Protein AF-A0A7J2I4V0-F1 (afdb_monomer)

Structure (mmCIF, N/CA/C/O backbone):
data_AF-A0A7J2I4V0-F1
#
_entry.id   AF-A0A7J2I4V0-F1
#
loop_
_atom_site.group_PDB
_atom_site.id
_atom_site.type_symbol
_atom_site.label_atom_id
_atom_site.label_alt_id
_atom_site.label_comp_id
_atom_site.label_asym_id
_atom_site.label_entity_id
_atom_site.label_seq_id
_atom_site.pdbx_PDB_ins_code
_atom_site.Cartn_x
_atom_site.Cartn_y
_atom_site.Cartn_z
_atom_site.occupancy
_atom_site.B_iso_or_equiv
_atom_site.auth_seq_id
_atom_site.auth_comp_id
_atom_site.auth_asym_id
_atom_site.auth_atom_id
_atom_site.pdbx_PDB_model_num
ATOM 1 N N . MET A 1 1 ? 7.378 -6.393 -7.469 1.00 81.81 1 MET A N 1
ATOM 2 C CA . MET A 1 1 ? 5.982 -6.598 -7.920 1.00 81.81 1 MET A CA 1
ATOM 3 C C . MET A 1 1 ? 5.292 -7.626 -7.042 1.00 81.81 1 MET A C 1
ATOM 5 O O . MET A 1 1 ? 4.316 -7.262 -6.409 1.00 81.81 1 MET A O 1
ATOM 9 N N . GLU A 1 2 ? 5.823 -8.847 -6.917 1.00 85.62 2 GLU A N 1
ATOM 10 C CA . GLU A 1 2 ? 5.240 -9.876 -6.034 1.00 85.62 2 GLU A CA 1
ATOM 11 C C . GLU A 1 2 ? 5.173 -9.453 -4.563 1.00 85.62 2 GLU A C 1
ATOM 13 O O . GLU A 1 2 ? 4.115 -9.557 -3.962 1.00 85.62 2 GLU A O 1
ATOM 18 N N . GLU A 1 3 ? 6.245 -8.879 -4.008 1.00 88.19 3 GLU A N 1
ATOM 19 C CA . GLU A 1 3 ? 6.238 -8.388 -2.620 1.00 88.19 3 GLU A CA 1
ATOM 20 C C . GLU A 1 3 ? 5.205 -7.267 -2.393 1.00 88.19 3 GLU A C 1
ATOM 22 O O . GLU A 1 3 ? 4.498 -7.256 -1.389 1.00 88.19 3 GLU A O 1
ATOM 27 N N . PHE A 1 4 ? 5.069 -6.345 -3.354 1.00 89.94 4 PHE A N 1
ATOM 28 C CA . PHE A 1 4 ? 4.059 -5.282 -3.300 1.00 89.94 4 PHE A CA 1
ATOM 29 C C . PHE A 1 4 ? 2.641 -5.859 -3.326 1.00 89.94 4 PHE A C 1
ATOM 31 O O . PHE A 1 4 ? 1.792 -5.449 -2.539 1.00 89.94 4 PHE A O 1
ATOM 38 N N . LYS A 1 5 ? 2.405 -6.848 -4.195 1.00 93.06 5 LYS A N 1
ATOM 39 C CA . LYS A 1 5 ? 1.136 -7.571 -4.263 1.00 93.06 5 LYS A CA 1
ATOM 40 C C . LYS A 1 5 ? 0.846 -8.310 -2.953 1.00 93.06 5 LYS A C 1
ATOM 42 O O . LYS A 1 5 ? -0.229 -8.131 -2.407 1.00 93.06 5 LYS A O 1
ATOM 47 N N . ALA A 1 6 ? 1.813 -9.036 -2.396 1.00 94.06 6 ALA A N 1
ATOM 48 C CA . ALA A 1 6 ? 1.648 -9.747 -1.128 1.00 94.06 6 ALA A CA 1
ATOM 49 C C . ALA A 1 6 ? 1.301 -8.804 0.040 1.00 94.06 6 ALA A C 1
ATOM 51 O O . ALA A 1 6 ? 0.457 -9.124 0.876 1.00 94.06 6 ALA A O 1
ATOM 52 N N . LYS A 1 7 ? 1.913 -7.613 0.089 1.00 93.94 7 LYS A N 1
ATOM 53 C CA . LYS A 1 7 ? 1.578 -6.573 1.077 1.00 93.94 7 LYS A CA 1
ATOM 54 C C . LYS A 1 7 ? 0.170 -6.012 0.875 1.00 93.94 7 LYS A C 1
ATOM 56 O O . LYS A 1 7 ? -0.527 -5.771 1.858 1.00 93.94 7 LYS A O 1
ATOM 61 N N . LEU A 1 8 ? -0.249 -5.820 -0.375 1.00 95.56 8 LEU A N 1
ATOM 62 C CA . LEU A 1 8 ? -1.600 -5.375 -0.711 1.00 95.56 8 LEU A CA 1
ATOM 63 C C . LEU A 1 8 ? -2.650 -6.425 -0.327 1.00 95.56 8 LEU A C 1
ATOM 65 O O . LEU A 1 8 ? -3.643 -6.070 0.302 1.00 95.56 8 LEU A O 1
ATOM 69 N N . ASP A 1 9 ? -2.394 -7.697 -0.628 1.00 95.25 9 ASP A N 1
ATOM 70 C CA . ASP A 1 9 ? -3.264 -8.818 -0.263 1.00 95.25 9 ASP A CA 1
ATOM 71 C C . ASP A 1 9 ? -3.390 -8.919 1.273 1.00 95.25 9 ASP A C 1
ATOM 73 O O . ASP A 1 9 ? -4.493 -8.983 1.807 1.00 95.25 9 ASP A O 1
ATOM 77 N N . SER A 1 10 ? -2.276 -8.784 2.005 1.00 95.38 10 SER A N 1
ATOM 78 C CA . SER A 1 10 ? -2.269 -8.746 3.478 1.00 95.38 10 SER A CA 1
ATOM 79 C C . SER A 1 10 ? -3.079 -7.578 4.056 1.00 95.38 10 SER A C 1
ATOM 81 O O . SER A 1 10 ? -3.743 -7.732 5.083 1.00 95.38 10 SER A O 1
ATOM 83 N N . LEU A 1 11 ? -3.048 -6.402 3.417 1.00 95.50 11 LEU A N 1
ATOM 84 C CA . LEU A 1 11 ? -3.879 -5.267 3.826 1.00 95.50 11 LEU A CA 1
ATOM 85 C C . LEU A 1 11 ? -5.363 -5.553 3.568 1.00 95.50 11 LEU A C 1
ATOM 87 O O . LEU A 1 11 ? -6.201 -5.257 4.420 1.00 95.50 11 LEU A O 1
ATOM 91 N N . GLU A 1 12 ? -5.678 -6.149 2.420 1.00 94.88 12 GLU A N 1
ATOM 92 C CA . GLU A 1 12 ? -7.040 -6.518 2.047 1.00 94.88 12 GLU A CA 1
ATOM 93 C C . GLU A 1 12 ? -7.638 -7.546 3.018 1.00 94.88 12 GLU A C 1
ATOM 95 O O . GLU A 1 12 ? -8.778 -7.376 3.452 1.00 94.88 12 GLU A O 1
ATOM 100 N N . ASP A 1 13 ? -6.861 -8.550 3.425 1.00 94.81 13 ASP A N 1
ATOM 101 C CA . ASP A 1 13 ? -7.278 -9.553 4.408 1.00 94.81 13 ASP A CA 1
ATOM 102 C C . ASP A 1 13 ? -7.623 -8.909 5.755 1.00 94.81 13 ASP A C 1
ATOM 104 O O . ASP A 1 13 ? -8.693 -9.152 6.315 1.00 94.81 13 ASP A O 1
ATOM 108 N N . VAL A 1 14 ? -6.777 -7.992 6.239 1.00 93.75 14 VAL A N 1
ATOM 109 C CA . VAL A 1 14 ? -7.046 -7.272 7.492 1.00 93.75 14 VAL A CA 1
ATOM 110 C C . VAL A 1 14 ? -8.316 -6.427 7.380 1.00 93.75 14 VAL A C 1
ATOM 112 O O . VAL A 1 14 ? -9.103 -6.379 8.323 1.00 93.75 14 VAL A O 1
ATOM 115 N N . VAL A 1 15 ? -8.551 -5.759 6.248 1.00 92.06 15 VAL A N 1
ATOM 116 C CA . VAL A 1 15 ? -9.772 -4.963 6.039 1.00 92.06 15 VAL A CA 1
ATOM 117 C C . VAL A 1 15 ? -11.018 -5.855 5.983 1.00 92.06 15 VAL A C 1
ATOM 119 O O . VAL A 1 15 ? -12.038 -5.499 6.579 1.00 92.06 15 VAL A O 1
ATOM 122 N N . 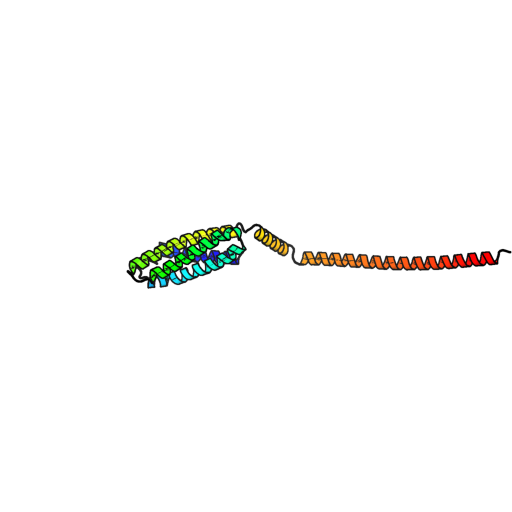LYS A 1 16 ? -10.941 -7.021 5.329 1.00 90.31 16 LYS A N 1
ATOM 123 C CA . LYS A 1 16 ? -12.033 -8.007 5.275 1.00 90.31 16 LYS A CA 1
ATOM 124 C C . LYS A 1 16 ? -12.392 -8.526 6.661 1.00 90.31 16 LYS A C 1
ATOM 126 O O . LYS A 1 16 ? -13.570 -8.501 7.012 1.00 90.31 16 LYS A O 1
ATOM 131 N N . ASP A 1 17 ? -11.404 -8.896 7.469 1.00 88.62 17 ASP A N 1
ATOM 132 C CA . ASP A 1 17 ? -11.629 -9.350 8.846 1.00 88.62 17 ASP A CA 1
ATOM 133 C C . ASP A 1 17 ? -12.368 -8.293 9.676 1.00 88.62 17 ASP A C 1
ATOM 135 O O . ASP A 1 17 ? -13.284 -8.595 10.441 1.00 88.62 17 ASP A O 1
ATOM 139 N N . ILE A 1 18 ? -12.017 -7.019 9.492 1.00 85.88 18 ILE A N 1
ATOM 140 C CA . ILE A 1 18 ? -12.692 -5.916 10.178 1.00 85.88 18 ILE A CA 1
ATOM 141 C C . ILE A 1 18 ? -14.131 -5.740 9.681 1.00 85.88 18 ILE A C 1
ATOM 143 O O . ILE A 1 18 ? -15.026 -5.480 10.485 1.00 85.88 18 ILE A O 1
ATOM 147 N N . ALA A 1 19 ? -14.375 -5.873 8.377 1.00 83.12 19 ALA A N 1
ATOM 148 C CA . ALA A 1 19 ? -15.724 -5.815 7.823 1.00 83.12 19 ALA A CA 1
ATOM 149 C C . ALA A 1 19 ? -16.606 -6.959 8.359 1.00 83.12 19 ALA A C 1
ATOM 151 O O . ALA A 1 19 ? -17.778 -6.738 8.684 1.00 83.12 19 ALA A O 1
ATOM 152 N N . VAL A 1 20 ? -16.037 -8.156 8.532 1.00 84.50 20 VAL A N 1
ATOM 153 C CA . VAL A 1 20 ? -16.706 -9.287 9.191 1.00 84.50 20 VAL A CA 1
ATOM 154 C C . VAL A 1 20 ? -17.038 -8.940 10.643 1.00 84.50 20 VAL A C 1
ATOM 156 O O . VAL A 1 20 ? -18.186 -9.096 11.051 1.00 84.50 20 VAL A O 1
ATOM 159 N N . ASP A 1 21 ? -16.104 -8.379 11.413 1.00 80.56 21 ASP A N 1
ATOM 160 C CA . ASP A 1 21 ? -16.363 -7.974 12.805 1.00 80.56 21 ASP A CA 1
ATOM 161 C C . ASP A 1 21 ? -17.474 -6.912 12.925 1.00 80.56 21 ASP A C 1
ATOM 163 O O . ASP A 1 21 ? -18.248 -6.921 13.888 1.00 80.56 21 ASP A O 1
ATOM 167 N N . ILE A 1 22 ? -17.565 -5.995 11.954 1.00 76.38 22 ILE A N 1
ATOM 168 C CA . ILE A 1 22 ? -18.616 -4.968 11.896 1.00 76.38 22 ILE A CA 1
ATOM 169 C C . ILE A 1 22 ? -19.977 -5.602 11.591 1.00 76.38 22 ILE A C 1
ATOM 171 O O . ILE A 1 22 ? -20.958 -5.280 12.257 1.00 76.38 22 ILE A O 1
ATOM 175 N N . THR A 1 23 ? -20.045 -6.495 10.600 1.00 76.44 23 THR A N 1
ATOM 176 C CA . THR A 1 23 ? -21.302 -7.128 10.158 1.00 76.44 23 THR A CA 1
ATOM 177 C C . THR A 1 23 ? -21.829 -8.159 11.152 1.00 76.44 23 THR A C 1
ATOM 179 O O . THR A 1 23 ? -23.037 -8.276 11.333 1.00 76.44 23 THR A O 1
ATOM 182 N N . THR A 1 24 ? -20.937 -8.862 11.850 1.00 76.62 24 THR A N 1
ATOM 183 C CA . THR A 1 24 ? -21.285 -9.837 12.897 1.00 76.62 24 THR A CA 1
ATOM 184 C C . THR A 1 24 ? -21.550 -9.196 14.260 1.00 76.62 24 THR A C 1
ATOM 186 O O . THR A 1 24 ? -22.003 -9.874 15.180 1.00 76.62 24 THR A O 1
ATOM 189 N N . GLY A 1 25 ? -21.282 -7.895 14.415 1.00 68.69 25 GLY A N 1
ATOM 190 C CA . GLY A 1 25 ? -21.478 -7.185 15.677 1.00 68.69 25 GLY A CA 1
ATOM 191 C C . GLY A 1 25 ? -20.497 -7.607 16.775 1.00 68.69 25 GLY A C 1
ATOM 192 O O . GLY A 1 25 ? -20.788 -7.441 17.954 1.00 68.69 25 GLY A O 1
ATOM 193 N N . VAL A 1 26 ? -19.322 -8.143 16.433 1.00 66.31 26 VAL A N 1
ATOM 194 C CA . VAL A 1 26 ? -18.284 -8.526 17.414 1.00 66.31 26 VAL A CA 1
ATOM 195 C C . VAL A 1 26 ? -17.713 -7.301 18.139 1.00 66.31 26 VAL A C 1
ATOM 197 O O . VAL A 1 26 ? -17.285 -7.397 19.300 1.00 66.31 26 VAL A O 1
ATOM 200 N N . ILE A 1 27 ? -17.725 -6.148 17.463 1.00 62.47 27 ILE A N 1
ATOM 201 C CA . ILE A 1 27 ? -17.418 -4.829 18.019 1.00 62.47 27 ILE A CA 1
ATOM 202 C C . ILE A 1 27 ? -18.711 -4.016 18.011 1.00 62.47 27 ILE A C 1
ATOM 204 O O . ILE A 1 27 ? -19.057 -3.357 17.032 1.00 62.47 27 ILE A O 1
ATOM 208 N N . VAL A 1 28 ? -19.445 -4.100 19.118 1.00 66.00 28 VAL A N 1
ATOM 209 C CA . VAL A 1 28 ? -20.663 -3.315 19.332 1.00 66.00 28 VAL A CA 1
ATOM 210 C C . VAL A 1 28 ? -20.289 -1.981 19.964 1.00 66.00 28 VAL A C 1
ATOM 212 O O . VAL A 1 28 ? -19.453 -1.923 20.862 1.00 66.00 28 VAL A O 1
ATOM 215 N N . GLU A 1 29 ? -21.014 -0.932 19.597 1.00 66.31 29 GLU A N 1
ATOM 216 C CA . GLU A 1 29 ? -20.993 0.396 20.233 1.00 66.31 29 GLU A CA 1
ATOM 217 C C . GLU A 1 29 ? -21.253 0.399 21.752 1.00 66.31 29 GLU A C 1
ATOM 219 O O . GLU A 1 29 ? -21.103 1.425 22.406 1.00 66.31 29 GLU A O 1
ATOM 224 N N . ARG A 1 30 ? -21.664 -0.742 22.316 1.00 74.19 30 ARG A N 1
ATOM 225 C CA . ARG A 1 30 ? -21.906 -0.938 23.751 1.00 74.19 30 ARG A CA 1
ATOM 226 C C . ARG A 1 30 ? -20.677 -1.415 24.527 1.00 74.19 30 ARG A C 1
ATOM 228 O O . ARG A 1 30 ? -20.753 -1.533 25.746 1.00 74.19 30 ARG A O 1
ATOM 235 N N . LEU A 1 31 ? -19.581 -1.752 23.846 1.00 83.00 31 LEU A N 1
ATOM 236 C CA . LEU A 1 31 ? -18.346 -2.151 24.514 1.00 83.00 31 LEU A CA 1
ATOM 237 C C . LEU A 1 31 ? -17.653 -0.926 25.121 1.00 83.00 31 LEU A C 1
ATOM 239 O O . LEU A 1 31 ? -17.675 0.135 24.502 1.00 83.00 31 LEU A O 1
ATOM 243 N N . PRO A 1 32 ? -17.014 -1.062 26.295 1.00 86.88 32 PRO A N 1
ATOM 244 C CA . PRO A 1 32 ? -16.176 -0.003 26.834 1.00 86.88 32 PRO A CA 1
ATOM 245 C C . PRO A 1 32 ? -14.922 0.200 25.959 1.00 86.88 32 PRO A C 1
ATOM 247 O O . PRO A 1 32 ? -14.479 -0.753 25.300 1.00 86.88 32 PRO A O 1
ATOM 250 N N . PRO A 1 33 ? -14.317 1.402 25.965 1.00 87.25 33 PRO A N 1
ATOM 251 C CA . PRO A 1 33 ? -13.224 1.752 25.060 1.00 87.25 33 PRO A CA 1
ATOM 252 C C . PRO A 1 33 ? -12.027 0.798 25.104 1.00 87.25 33 PRO A C 1
ATOM 254 O O . PRO A 1 33 ? -11.447 0.480 24.066 1.00 87.25 33 PRO A O 1
ATOM 257 N N . GLU A 1 34 ? -11.693 0.271 26.281 1.00 90.00 34 GLU A N 1
ATOM 258 C CA . GLU A 1 34 ? -10.585 -0.666 26.475 1.00 90.00 34 GLU A CA 1
ATOM 259 C C . GLU A 1 34 ? -10.842 -1.982 25.735 1.00 90.00 34 GLU A C 1
ATOM 261 O O . GLU A 1 34 ? -9.942 -2.515 25.091 1.00 90.00 34 GLU A O 1
ATOM 266 N N . LYS A 1 35 ? -12.089 -2.472 25.752 1.00 88.56 35 LYS A N 1
ATOM 267 C CA . LYS A 1 35 ? -12.498 -3.680 25.018 1.00 88.56 35 LYS A CA 1
ATOM 268 C C . LYS A 1 35 ? -12.586 -3.446 23.516 1.00 88.56 35 LYS A C 1
ATOM 270 O O . LYS A 1 35 ? -12.311 -4.365 22.743 1.00 88.56 35 LYS A O 1
ATOM 275 N N . VAL A 1 36 ? -12.946 -2.234 23.092 1.00 88.75 36 VAL A N 1
ATOM 276 C CA . VAL A 1 36 ? -12.878 -1.847 21.676 1.00 88.75 36 VAL A CA 1
ATOM 277 C C . VAL A 1 36 ? -11.424 -1.864 21.206 1.00 88.75 36 VAL A C 1
ATOM 279 O O . VAL A 1 36 ? -11.134 -2.450 20.162 1.00 88.75 36 VAL A O 1
ATOM 282 N N . TRP A 1 37 ? -10.503 -1.289 21.984 1.00 91.62 37 TRP A N 1
ATOM 283 C CA . TRP A 1 37 ? -9.078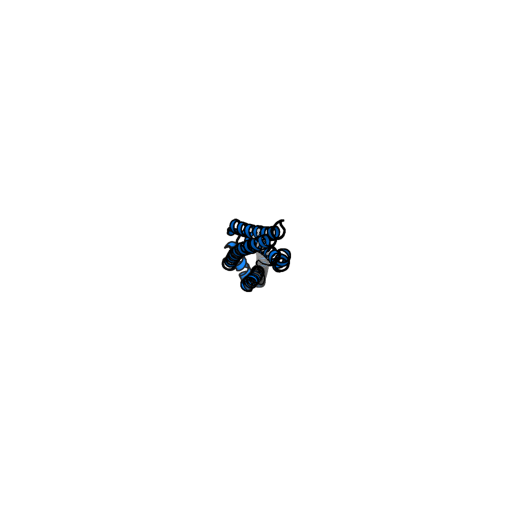 -1.285 21.659 1.00 91.62 37 TRP A CA 1
ATOM 284 C C . TRP A 1 37 ? -8.461 -2.687 21.696 1.00 91.62 37 TRP A C 1
ATOM 286 O O . TRP A 1 37 ? -7.758 -3.043 20.762 1.00 91.62 37 TRP A O 1
ATOM 296 N N . GLU A 1 38 ? -8.772 -3.515 22.695 1.00 90.12 38 GLU A N 1
ATOM 297 C CA . GLU A 1 38 ? -8.282 -4.903 22.790 1.00 90.12 38 GLU A CA 1
ATOM 298 C C . GLU A 1 38 ? -8.617 -5.718 21.529 1.00 90.12 38 GLU A C 1
ATOM 300 O O . GLU A 1 38 ? -7.801 -6.493 21.045 1.00 90.12 38 GLU A O 1
ATOM 305 N N . LYS A 1 39 ? -9.803 -5.502 20.945 1.00 87.19 39 LYS A N 1
ATOM 306 C CA . LYS A 1 39 ? -10.248 -6.206 19.731 1.00 87.19 39 LYS A CA 1
ATOM 307 C C . LYS A 1 39 ? -9.754 -5.572 18.427 1.00 87.19 39 LYS A C 1
ATOM 309 O O . LYS A 1 39 ? -9.651 -6.255 17.408 1.00 87.19 39 LYS A O 1
ATOM 314 N N . ALA A 1 40 ? -9.529 -4.259 18.406 1.00 88.12 40 ALA A N 1
ATOM 315 C CA . ALA A 1 40 ? -9.252 -3.510 17.177 1.00 88.12 40 ALA A CA 1
ATOM 316 C C . ALA A 1 40 ? -7.791 -3.067 17.024 1.00 88.12 40 ALA A C 1
ATOM 318 O O . ALA A 1 40 ? -7.338 -2.888 15.894 1.00 88.12 40 ALA A O 1
ATOM 319 N N . GLY A 1 41 ? -7.080 -2.866 18.131 1.00 88.62 41 GLY A N 1
ATOM 320 C C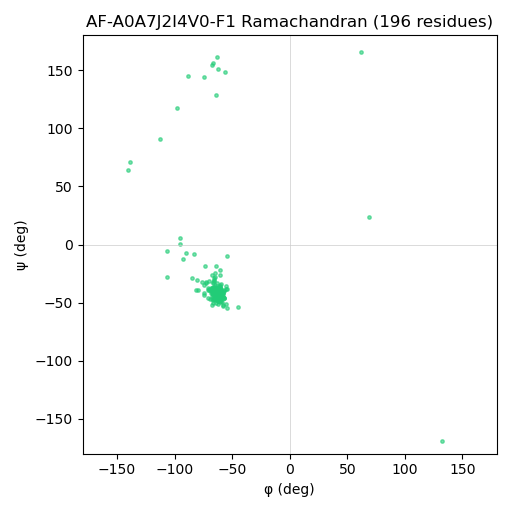A . GLY A 1 41 ? -5.801 -2.162 18.213 1.00 88.62 41 GLY A CA 1
ATOM 321 C C . GLY A 1 41 ? -4.732 -2.778 17.324 1.00 88.62 41 GLY A C 1
ATOM 322 O O . GLY A 1 41 ? -4.191 -2.086 16.465 1.00 88.62 41 GLY A O 1
ATOM 323 N N . ASP A 1 42 ? -4.507 -4.086 17.441 1.00 92.75 42 ASP A N 1
ATOM 324 C CA . ASP A 1 42 ? -3.497 -4.794 16.643 1.00 92.75 42 ASP A CA 1
ATOM 325 C C . ASP A 1 42 ? -3.753 -4.659 15.138 1.00 92.75 42 ASP A C 1
ATOM 327 O O . ASP A 1 42 ? -2.839 -4.408 14.352 1.00 92.75 42 ASP A O 1
ATOM 331 N N . ARG A 1 43 ? -5.022 -4.745 14.725 1.00 91.38 43 ARG A N 1
ATOM 332 C CA . ARG A 1 43 ? -5.410 -4.598 13.316 1.00 91.38 43 ARG A CA 1
ATOM 333 C C . ARG A 1 43 ? -5.238 -3.163 12.831 1.00 91.38 43 ARG A C 1
ATOM 335 O O . ARG A 1 43 ? -4.792 -2.952 11.708 1.00 91.38 43 ARG A O 1
ATOM 342 N N . VAL A 1 44 ? -5.553 -2.177 13.671 1.00 91.25 44 VAL A N 1
ATOM 343 C CA . VAL A 1 44 ? -5.319 -0.759 13.369 1.00 91.25 44 VAL A CA 1
ATOM 344 C C . VAL A 1 44 ? -3.827 -0.471 13.205 1.00 91.25 44 VAL A C 1
ATOM 346 O O . VAL A 1 44 ? -3.437 0.186 12.241 1.00 91.25 44 VAL A O 1
ATOM 349 N N . LEU A 1 45 ? -2.983 -0.999 14.092 1.00 93.62 45 LEU A N 1
ATOM 350 C CA . LEU A 1 45 ? -1.531 -0.862 13.984 1.00 93.62 45 LEU A CA 1
ATOM 351 C C . LEU A 1 45 ? -1.001 -1.525 12.705 1.00 93.62 45 LEU A C 1
ATOM 353 O O . LEU A 1 45 ? -0.202 -0.915 11.994 1.00 93.62 45 LEU A O 1
ATOM 357 N N . LYS A 1 46 ? -1.509 -2.716 12.367 1.00 95.00 46 LYS A N 1
ATOM 358 C CA . LYS A 1 46 ? -1.151 -3.433 11.137 1.00 95.00 46 LYS A CA 1
ATOM 359 C C . LYS A 1 46 ? -1.586 -2.691 9.868 1.00 95.00 46 LYS A C 1
ATOM 361 O O . LYS A 1 46 ? -0.816 -2.624 8.915 1.00 95.00 46 LYS A O 1
ATOM 366 N N . ILE A 1 47 ? -2.779 -2.088 9.843 1.00 94.94 47 ILE A N 1
ATOM 367 C CA . ILE A 1 47 ? -3.209 -1.236 8.718 1.00 94.94 47 ILE A CA 1
ATOM 368 C C . ILE A 1 47 ? -2.260 -0.049 8.567 1.00 94.94 47 ILE A C 1
ATOM 370 O O . ILE A 1 47 ? -1.820 0.246 7.456 1.00 94.94 47 ILE A O 1
ATOM 374 N N . THR A 1 48 ? -1.921 0.616 9.671 1.00 94.69 48 THR A N 1
ATOM 375 C CA . THR A 1 48 ? -1.013 1.766 9.663 1.00 94.69 48 THR A CA 1
ATOM 376 C C . THR A 1 48 ? 0.368 1.397 9.121 1.00 94.69 48 THR A C 1
ATOM 378 O O . THR A 1 48 ? 0.905 2.136 8.293 1.00 94.69 48 THR A O 1
ATOM 381 N N . SER A 1 49 ? 0.945 0.266 9.540 1.00 96.25 49 SER A N 1
ATOM 382 C CA . SER A 1 49 ? 2.255 -0.174 9.045 1.00 96.25 49 SER A CA 1
ATOM 383 C C . SER A 1 49 ? 2.203 -0.546 7.562 1.00 96.25 49 SER A C 1
ATOM 385 O O . SER A 1 49 ? 2.961 0.013 6.771 1.00 96.25 49 SER A O 1
ATOM 387 N N . LEU A 1 50 ? 1.243 -1.386 7.156 1.00 95.75 50 LEU A N 1
ATOM 388 C CA . LEU A 1 50 ? 1.089 -1.817 5.764 1.00 95.75 50 LEU A CA 1
ATOM 389 C C . LEU A 1 50 ? 0.834 -0.639 4.823 1.00 95.75 50 LEU A C 1
ATOM 391 O O . LEU A 1 50 ? 1.392 -0.594 3.733 1.00 95.75 50 LEU A O 1
ATOM 395 N N . THR A 1 51 ? 0.038 0.344 5.247 1.00 95.00 51 THR A N 1
ATOM 396 C CA . THR A 1 51 ? -0.237 1.547 4.449 1.00 95.00 51 THR A CA 1
ATOM 397 C C . THR A 1 51 ? 1.035 2.372 4.226 1.00 95.00 51 THR A C 1
ATOM 399 O O . THR A 1 51 ? 1.268 2.853 3.117 1.00 95.00 51 THR A O 1
ATOM 402 N N . LYS A 1 52 ? 1.895 2.506 5.247 1.00 94.94 52 LYS A N 1
ATOM 403 C CA . LYS A 1 52 ? 3.185 3.206 5.128 1.00 94.94 52 LYS A CA 1
ATOM 404 C C . LYS A 1 52 ? 4.161 2.454 4.221 1.00 94.94 52 LYS A C 1
ATOM 406 O O . LYS A 1 52 ? 4.761 3.071 3.348 1.00 94.94 52 LYS A O 1
ATOM 411 N N . GLU A 1 53 ? 4.268 1.137 4.369 1.00 94.38 53 GLU A N 1
ATOM 412 C CA . GLU A 1 53 ? 5.127 0.307 3.514 1.00 94.38 53 GLU A CA 1
ATOM 413 C C . GLU A 1 53 ? 4.653 0.302 2.053 1.00 94.38 53 GLU A C 1
ATOM 415 O O . GLU A 1 53 ? 5.451 0.440 1.123 1.00 94.38 53 GLU A O 1
ATOM 420 N N . LEU A 1 54 ? 3.338 0.193 1.832 1.00 94.19 54 LEU A N 1
ATOM 421 C CA . LEU A 1 54 ? 2.745 0.268 0.499 1.00 94.19 54 LEU A CA 1
ATOM 422 C C . LEU A 1 54 ? 2.944 1.645 -0.126 1.00 94.19 54 LEU A C 1
ATOM 424 O O . LEU A 1 54 ? 3.158 1.707 -1.330 1.00 94.19 54 LEU A O 1
ATOM 428 N N . LYS A 1 55 ? 2.930 2.734 0.657 1.00 93.62 55 LYS A N 1
ATOM 429 C CA . LYS A 1 55 ? 3.260 4.077 0.160 1.00 93.62 55 LYS A CA 1
ATOM 430 C C . LYS A 1 55 ? 4.633 4.085 -0.504 1.00 93.62 55 LYS A C 1
ATOM 432 O O . LYS A 1 55 ? 4.749 4.491 -1.653 1.00 93.62 55 LYS A O 1
ATOM 437 N N . GLU A 1 56 ? 5.666 3.638 0.203 1.00 91.81 56 GLU A N 1
ATOM 438 C CA . GLU A 1 56 ? 7.050 3.683 -0.288 1.00 91.81 56 GLU A CA 1
ATOM 439 C C . GLU A 1 56 ? 7.222 2.869 -1.576 1.00 91.81 56 GLU A C 1
ATOM 441 O O . GLU A 1 56 ? 7.779 3.348 -2.571 1.00 91.81 56 GLU A O 1
ATOM 446 N N . ALA A 1 57 ? 6.653 1.665 -1.600 1.00 89.81 57 ALA A N 1
ATOM 447 C CA . ALA A 1 57 ? 6.667 0.820 -2.785 1.00 89.81 57 ALA A CA 1
ATOM 448 C C . ALA A 1 57 ? 5.846 1.420 -3.943 1.00 89.81 57 ALA A C 1
ATOM 450 O O . ALA A 1 57 ? 6.286 1.398 -5.094 1.00 89.81 57 ALA A O 1
ATOM 451 N N . LEU A 1 58 ? 4.682 2.006 -3.657 1.00 90.31 58 LEU A N 1
ATOM 452 C CA . LEU A 1 58 ? 3.815 2.626 -4.657 1.00 90.31 58 LEU A CA 1
ATOM 453 C C . LEU A 1 58 ? 4.472 3.848 -5.301 1.00 90.31 58 LEU A C 1
ATOM 455 O O . LEU A 1 58 ? 4.394 3.993 -6.516 1.00 90.31 58 LEU A O 1
ATOM 459 N N . LEU A 1 59 ? 5.162 4.687 -4.526 1.00 89.38 59 LEU A N 1
ATOM 460 C CA . LEU A 1 59 ? 5.896 5.842 -5.056 1.00 89.38 59 LEU A CA 1
ATOM 461 C C . LEU A 1 59 ? 7.052 5.425 -5.972 1.00 89.38 59 LEU A C 1
ATOM 463 O O . LEU A 1 59 ? 7.378 6.147 -6.910 1.00 89.38 59 LEU A O 1
ATOM 467 N N . THR A 1 60 ? 7.620 4.238 -5.757 1.00 86.12 60 THR A N 1
ATOM 468 C CA . THR A 1 60 ? 8.621 3.662 -6.666 1.00 86.12 60 THR A CA 1
ATOM 469 C C . THR A 1 60 ? 7.990 3.215 -7.988 1.00 86.12 60 THR A C 1
ATOM 471 O O . THR A 1 60 ? 8.571 3.393 -9.054 1.00 86.12 60 THR A O 1
ATOM 474 N N . ILE A 1 61 ? 6.787 2.635 -7.939 1.00 87.00 61 ILE A N 1
ATOM 475 C CA . ILE A 1 61 ? 6.096 2.094 -9.120 1.00 87.00 61 ILE A CA 1
ATOM 476 C C . ILE A 1 61 ? 5.416 3.207 -9.938 1.00 87.00 61 ILE A C 1
ATOM 478 O O . ILE A 1 61 ? 5.411 3.164 -11.175 1.00 87.00 61 ILE A O 1
ATOM 482 N N . LYS A 1 62 ? 4.821 4.184 -9.248 1.00 87.38 62 LYS A N 1
ATOM 483 C CA . LYS A 1 62 ? 3.924 5.202 -9.804 1.00 87.38 62 LYS A CA 1
ATOM 484 C C . LYS A 1 62 ? 4.155 6.588 -9.170 1.00 87.38 62 LYS A C 1
ATOM 486 O O . LYS A 1 62 ? 3.261 7.121 -8.501 1.00 87.38 62 LYS A O 1
ATOM 491 N N . PRO A 1 63 ? 5.347 7.187 -9.360 1.00 86.62 63 PRO A N 1
ATOM 492 C CA . PRO A 1 63 ? 5.714 8.463 -8.739 1.00 86.62 63 PRO A CA 1
ATOM 493 C C . PRO A 1 63 ? 4.792 9.623 -9.142 1.00 86.62 63 PRO A C 1
ATOM 495 O O . PRO A 1 63 ? 4.593 10.552 -8.365 1.00 86.62 63 PRO A O 1
ATOM 498 N N . GLU A 1 64 ? 4.155 9.566 -10.314 1.00 86.38 64 GLU A N 1
ATOM 499 C CA . GLU A 1 64 ? 3.244 10.607 -10.797 1.00 86.38 64 GLU A CA 1
ATOM 500 C C . GLU A 1 64 ? 1.987 10.787 -9.925 1.00 86.38 64 GLU A C 1
ATOM 502 O O . GLU A 1 64 ? 1.329 11.824 -9.985 1.00 86.38 64 GLU A O 1
ATOM 507 N N . ARG A 1 65 ? 1.650 9.791 -9.092 1.00 85.75 65 ARG A N 1
ATOM 508 C CA . ARG A 1 65 ? 0.526 9.846 -8.144 1.00 85.75 65 ARG A CA 1
ATOM 509 C C . ARG A 1 65 ? 0.943 10.288 -6.737 1.00 85.75 65 ARG A C 1
ATOM 511 O O . ARG A 1 65 ? 0.092 10.284 -5.849 1.00 85.75 65 ARG A O 1
ATOM 518 N N . ALA A 1 66 ? 2.200 10.689 -6.526 1.00 86.88 66 ALA A N 1
ATOM 519 C CA . ALA A 1 66 ? 2.739 11.047 -5.213 1.00 86.88 66 ALA A CA 1
ATOM 520 C C . ALA A 1 66 ? 1.834 11.946 -4.349 1.00 86.88 66 ALA A C 1
ATOM 522 O O . ALA A 1 66 ? 1.476 11.510 -3.254 1.00 86.88 66 ALA A O 1
ATOM 523 N N . PRO A 1 67 ? 1.357 13.118 -4.819 1.00 89.62 67 PR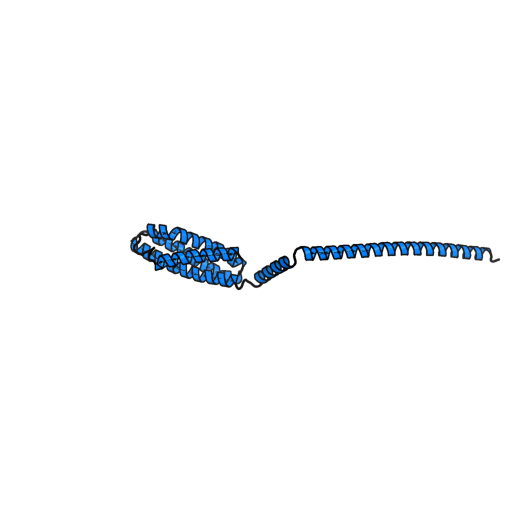O A N 1
ATOM 524 C CA . PRO A 1 67 ? 0.544 14.000 -3.975 1.00 89.62 67 PRO A CA 1
ATOM 525 C C . PRO A 1 67 ? -0.787 13.360 -3.557 1.00 89.62 67 PRO A C 1
ATOM 527 O O . PRO A 1 67 ? -1.288 13.590 -2.457 1.00 89.62 67 PRO A O 1
ATOM 530 N N . THR A 1 68 ? -1.375 12.529 -4.421 1.00 90.19 68 THR A N 1
ATOM 531 C CA . THR A 1 68 ? -2.608 11.798 -4.108 1.00 90.19 68 THR A CA 1
ATOM 532 C C . THR A 1 68 ? -2.346 10.706 -3.077 1.00 90.19 68 THR A C 1
ATOM 534 O O . THR A 1 68 ? -3.091 10.580 -2.108 1.00 90.19 68 THR A O 1
ATOM 537 N N . VAL A 1 69 ? -1.278 9.936 -3.275 1.00 90.94 69 VAL A N 1
ATOM 538 C CA . VAL A 1 69 ? -0.875 8.839 -2.392 1.00 90.94 69 VAL A CA 1
ATOM 539 C C . VAL A 1 69 ? -0.565 9.355 -0.990 1.00 90.94 69 VAL A C 1
ATOM 541 O O . VAL A 1 69 ? -1.098 8.829 -0.016 1.00 90.94 69 VAL A O 1
ATOM 544 N N . GLU A 1 70 ? 0.227 10.418 -0.878 1.00 92.06 70 GLU A N 1
ATOM 545 C CA . GLU A 1 70 ? 0.569 11.029 0.407 1.00 92.06 70 GLU A CA 1
ATOM 546 C C . GLU A 1 70 ? -0.666 11.536 1.149 1.00 92.06 70 GLU A C 1
ATOM 548 O O . GLU A 1 70 ? -0.810 11.271 2.343 1.00 92.06 70 GLU A O 1
ATOM 553 N N . LYS A 1 71 ? -1.599 12.177 0.435 1.00 94.38 71 LYS A N 1
ATOM 554 C CA . LYS A 1 71 ? -2.868 12.631 1.009 1.00 94.38 71 LYS A CA 1
ATOM 555 C C . LYS A 1 71 ? -3.675 11.473 1.601 1.00 94.38 71 LYS A C 1
ATOM 557 O O . LYS A 1 71 ? -4.119 11.577 2.741 1.00 94.38 71 LYS A O 1
ATOM 562 N N . TYR A 1 72 ? -3.869 10.380 0.859 1.00 93.88 72 TYR A N 1
ATOM 563 C CA . TYR A 1 72 ? -4.632 9.234 1.369 1.00 93.88 72 TYR A CA 1
ATOM 564 C C . TYR A 1 72 ? -3.950 8.585 2.571 1.00 93.88 72 TYR A C 1
ATOM 566 O O . TYR A 1 72 ? -4.615 8.286 3.559 1.00 93.88 72 TYR A O 1
ATOM 574 N N . VAL A 1 73 ? -2.627 8.416 2.522 1.00 94.44 73 VAL A N 1
ATOM 575 C CA . VAL A 1 73 ? -1.871 7.843 3.642 1.00 94.44 73 VAL A CA 1
ATOM 576 C C . VAL A 1 73 ? -1.996 8.722 4.886 1.00 94.44 73 VAL A C 1
ATOM 578 O O . VAL A 1 73 ? -2.258 8.189 5.961 1.00 94.44 73 VAL A O 1
ATOM 581 N N . ALA A 1 74 ? -1.886 10.047 4.752 1.00 95.19 74 ALA A N 1
ATOM 582 C CA . ALA A 1 74 ? -2.095 10.972 5.864 1.00 95.19 74 ALA A CA 1
ATOM 583 C C . ALA A 1 74 ? -3.513 10.844 6.444 1.00 95.19 74 ALA A C 1
ATOM 585 O O . ALA A 1 74 ? -3.668 10.639 7.644 1.00 95.19 74 ALA A O 1
ATOM 586 N N . MET A 1 75 ? -4.545 10.848 5.591 1.00 94.81 75 MET A N 1
ATOM 587 C CA . MET A 1 75 ? -5.941 10.693 6.023 1.00 94.81 75 MET A CA 1
ATOM 588 C C . MET A 1 75 ? -6.195 9.371 6.763 1.00 94.81 75 MET A C 1
ATOM 590 O O . MET A 1 75 ? -6.959 9.345 7.728 1.00 94.81 75 MET A O 1
ATOM 594 N N . ILE A 1 76 ? -5.574 8.273 6.321 1.00 95.06 76 ILE A N 1
ATOM 595 C CA . ILE A 1 76 ? -5.677 6.965 6.981 1.00 95.06 76 ILE A CA 1
ATOM 596 C C . ILE A 1 76 ? -4.996 7.012 8.349 1.00 95.06 76 ILE A C 1
ATOM 598 O O . ILE A 1 76 ? -5.615 6.651 9.348 1.00 95.06 76 ILE A O 1
ATOM 602 N N . VAL A 1 77 ? -3.739 7.460 8.402 1.00 94.62 77 VAL A N 1
ATOM 603 C CA . VAL A 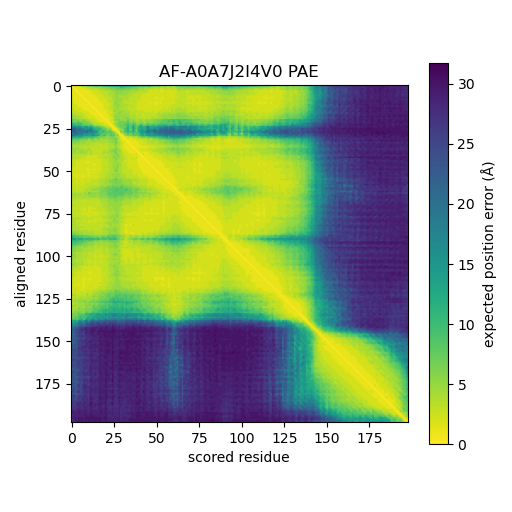1 77 ? -2.941 7.478 9.635 1.00 94.62 77 VAL A CA 1
ATOM 604 C C . VAL A 1 77 ? -3.587 8.389 10.676 1.00 94.62 77 VAL A C 1
ATOM 606 O O . VAL A 1 77 ? -3.880 7.926 11.775 1.00 94.62 77 VAL A O 1
ATOM 609 N N . GLU A 1 78 ? -3.912 9.630 10.313 1.00 94.94 78 GLU A N 1
ATOM 610 C CA . GLU A 1 78 ? -4.568 10.579 11.218 1.00 94.94 78 GLU A CA 1
ATOM 611 C C . GLU A 1 78 ? -5.937 10.075 11.685 1.00 94.94 78 GLU A C 1
ATOM 613 O O . GLU A 1 78 ? -6.312 10.249 12.842 1.00 94.94 78 GLU A O 1
ATOM 618 N N . GLY A 1 79 ? -6.714 9.448 10.797 1.00 93.62 79 GLY A N 1
ATOM 619 C CA . GLY A 1 79 ? -8.024 8.909 11.149 1.00 93.62 79 GLY A CA 1
ATOM 620 C C . GLY A 1 79 ? -7.940 7.741 12.137 1.00 93.62 79 GLY A C 1
ATOM 621 O O . GLY A 1 79 ? -8.783 7.612 13.026 1.00 93.62 79 GLY A O 1
ATOM 622 N N . LEU A 1 80 ? -6.922 6.889 12.005 1.00 94.06 80 LEU A N 1
ATOM 623 C CA . LEU A 1 80 ? -6.667 5.773 12.919 1.00 94.06 80 LEU A CA 1
ATOM 624 C C . LEU A 1 80 ? -6.042 6.227 14.249 1.00 94.06 80 LEU A C 1
ATOM 626 O O . LEU A 1 80 ? -6.335 5.641 15.293 1.00 94.06 80 LEU A O 1
ATOM 630 N N . GLU A 1 81 ? -5.234 7.285 14.234 1.00 94.19 81 GLU A N 1
ATOM 631 C CA . GLU A 1 81 ? -4.728 7.934 15.447 1.00 94.19 81 GLU A CA 1
ATOM 632 C C . GLU A 1 81 ? -5.863 8.602 16.226 1.00 94.19 81 GLU A C 1
ATOM 634 O O . GLU A 1 81 ? -6.031 8.314 17.410 1.00 94.19 81 GLU A O 1
ATOM 639 N N . LYS A 1 82 ? -6.730 9.368 15.552 1.00 93.81 82 LYS A N 1
ATOM 640 C CA . LYS A 1 82 ? -7.932 9.959 16.163 1.00 93.81 82 LYS A CA 1
ATOM 641 C C . LYS A 1 82 ? -8.849 8.908 16.773 1.00 93.81 82 LYS A C 1
ATOM 643 O O . LYS A 1 82 ? -9.365 9.125 17.868 1.00 93.81 82 LYS A O 1
ATOM 648 N N . PHE A 1 83 ? -9.010 7.757 16.114 1.00 93.50 83 PHE A N 1
ATOM 649 C CA . PHE A 1 83 ? -9.746 6.627 16.682 1.00 93.50 83 PHE A CA 1
ATOM 650 C C . PHE A 1 83 ? -9.173 6.230 18.046 1.00 93.50 83 PHE A C 1
ATOM 652 O O . PHE A 1 83 ? -9.914 6.150 19.027 1.00 93.50 83 PHE A O 1
ATOM 659 N N . ARG A 1 84 ? -7.854 6.026 18.124 1.00 93.69 84 ARG A N 1
ATOM 660 C CA . ARG A 1 84 ? -7.172 5.681 19.373 1.00 93.69 84 ARG A CA 1
ATOM 661 C C . ARG A 1 84 ? -7.352 6.780 20.420 1.00 93.69 84 ARG A C 1
ATOM 663 O O . ARG A 1 84 ? -7.752 6.485 21.540 1.00 93.69 84 ARG A O 1
ATOM 670 N N . GLU A 1 85 ? -7.096 8.033 20.065 1.00 94.75 85 GLU A N 1
ATOM 671 C CA . GLU A 1 85 ? -7.239 9.177 20.974 1.00 94.75 85 GLU A CA 1
ATOM 672 C C . GLU A 1 85 ? -8.663 9.298 21.526 1.00 94.75 85 GLU A C 1
ATOM 674 O O . GLU A 1 85 ? -8.857 9.497 22.725 1.00 94.75 85 GLU A O 1
ATOM 679 N N . THR A 1 86 ? -9.669 9.099 20.675 1.00 93.94 86 THR A N 1
ATOM 680 C CA . THR A 1 86 ? -11.086 9.168 21.049 1.00 93.94 86 THR A CA 1
ATOM 681 C C . THR A 1 86 ? -11.461 8.093 22.062 1.00 93.94 86 THR A C 1
ATOM 683 O O . THR A 1 86 ? -12.215 8.374 22.992 1.00 93.94 86 THR A O 1
ATOM 686 N N . LEU A 1 87 ? -10.900 6.886 21.949 1.00 92.19 87 LEU A N 1
ATOM 687 C CA . LEU A 1 87 ? -11.132 5.831 22.935 1.00 92.19 87 LEU A CA 1
ATOM 688 C C . LEU A 1 87 ? -10.545 6.166 24.314 1.00 92.19 87 LEU A C 1
ATOM 690 O O . LEU A 1 87 ? -11.118 5.768 25.325 1.00 92.19 87 LEU A O 1
ATOM 694 N N . PHE A 1 88 ? -9.438 6.910 24.381 1.00 93.81 88 PHE A N 1
ATOM 695 C CA . PHE A 1 88 ? -8.714 7.156 25.636 1.00 93.81 88 PHE A CA 1
ATOM 696 C C . PHE A 1 88 ? -8.879 8.568 26.214 1.00 93.81 88 PHE A C 1
ATOM 698 O O . PHE A 1 88 ? -8.436 8.817 27.334 1.00 93.81 88 PHE A O 1
ATOM 705 N N . ARG A 1 89 ? -9.547 9.493 25.514 1.00 92.62 89 ARG A N 1
ATOM 706 C CA . ARG A 1 89 ? -9.819 10.843 26.042 1.00 92.62 89 ARG A CA 1
ATOM 707 C C . ARG A 1 89 ? -10.784 10.806 27.240 1.00 92.62 89 ARG A C 1
ATOM 709 O O . ARG A 1 89 ? -11.576 9.874 27.326 1.00 92.62 89 ARG A O 1
ATOM 716 N N . PRO A 1 90 ? -10.798 11.799 28.141 1.00 89.50 90 PRO A N 1
ATOM 717 C CA . PRO A 1 90 ? -11.800 11.880 29.208 1.00 89.50 90 PRO A CA 1
ATOM 718 C C . PRO A 1 90 ? -13.234 12.031 28.668 1.00 89.50 90 PRO A C 1
ATOM 720 O O . PRO A 1 90 ? -13.436 12.613 27.603 1.00 89.50 90 PRO A O 1
ATOM 723 N N . GLY A 1 91 ? -14.233 11.542 29.409 1.00 88.88 91 GLY A N 1
ATOM 724 C CA . GLY A 1 91 ? -15.656 11.693 29.069 1.00 88.88 91 GLY A CA 1
ATOM 725 C C . GLY A 1 91 ? -16.454 10.392 29.164 1.00 88.88 91 GLY A C 1
ATOM 726 O O . GLY A 1 91 ? -15.965 9.380 29.675 1.00 88.88 91 GLY A O 1
ATOM 727 N N . GLU A 1 92 ? -17.690 10.409 28.660 1.00 91.19 92 GLU A N 1
ATOM 728 C CA . GLU A 1 92 ? -18.578 9.247 28.711 1.00 91.19 92 GLU A CA 1
ATOM 729 C C . GLU A 1 92 ? -18.012 8.076 27.886 1.00 91.19 92 GLU A C 1
ATOM 731 O O . GLU A 1 92 ? -17.627 8.218 26.725 1.00 91.19 92 GLU A O 1
ATOM 736 N N . ALA A 1 93 ? -17.921 6.891 28.492 1.0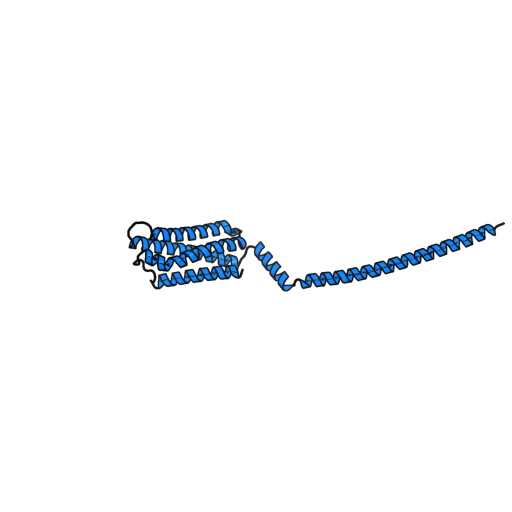0 87.62 93 ALA A N 1
ATOM 737 C CA . ALA A 1 93 ? -17.280 5.728 27.877 1.00 87.62 93 ALA A CA 1
ATOM 738 C C . ALA A 1 93 ? -18.009 5.214 26.621 1.00 87.62 93 ALA A C 1
ATOM 740 O O . ALA A 1 93 ? -17.359 4.811 25.653 1.00 87.62 93 ALA A O 1
ATOM 741 N N . LEU A 1 94 ? -19.345 5.233 26.620 1.00 86.88 94 LEU A N 1
ATOM 742 C CA . LEU A 1 94 ? -20.141 4.734 25.496 1.00 86.88 94 LEU A CA 1
ATOM 743 C C . LEU A 1 94 ? -20.115 5.701 24.310 1.00 86.88 94 LEU A C 1
ATOM 745 O O . LEU A 1 94 ? -19.939 5.259 23.175 1.00 86.88 94 LEU A O 1
ATOM 749 N N . GLU A 1 95 ? -20.209 7.009 24.555 1.00 89.44 95 GLU A N 1
ATOM 750 C CA . GLU A 1 95 ? -20.053 8.026 23.508 1.00 89.44 95 GLU A CA 1
ATOM 751 C C . GLU A 1 95 ? -18.680 7.941 22.837 1.00 89.44 95 GLU A C 1
ATOM 753 O O . GLU A 1 95 ? -18.597 7.892 21.609 1.00 89.44 95 GLU A O 1
ATOM 758 N N . ARG A 1 96 ? -17.602 7.824 23.626 1.00 91.12 96 ARG A N 1
ATOM 759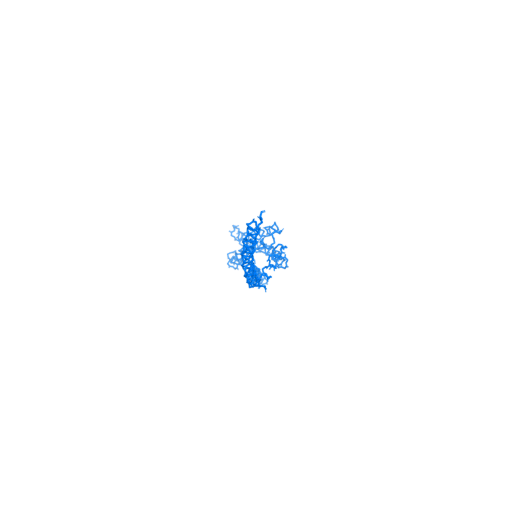 C CA . ARG A 1 96 ? -16.236 7.638 23.107 1.00 91.12 96 ARG A CA 1
ATOM 760 C C . ARG A 1 96 ? -16.107 6.390 22.241 1.00 91.12 96 ARG A C 1
ATOM 762 O O . ARG A 1 96 ? -15.493 6.437 21.178 1.00 91.12 96 ARG A O 1
ATOM 769 N N . SER A 1 97 ? -16.707 5.282 22.669 1.00 89.19 97 SER A N 1
ATOM 770 C CA . SER A 1 97 ? -16.681 4.025 21.914 1.00 89.19 97 SER A CA 1
ATOM 771 C C . SER A 1 97 ? -17.423 4.153 20.585 1.00 89.19 97 SER A C 1
ATOM 773 O O . SER A 1 97 ? -16.887 3.762 19.548 1.00 89.19 97 SER A O 1
ATOM 775 N N . ARG A 1 98 ? -18.615 4.763 20.591 1.00 88.69 98 ARG A N 1
ATOM 776 C CA . ARG A 1 98 ? -19.396 5.063 19.381 1.00 88.69 98 ARG A CA 1
ATOM 777 C C . ARG A 1 98 ? -18.631 5.937 18.401 1.00 88.69 98 ARG A C 1
ATOM 779 O O . ARG A 1 98 ? -18.474 5.570 17.238 1.00 88.69 98 ARG A O 1
ATOM 786 N N . GLU A 1 99 ? -18.124 7.067 18.879 1.00 91.06 99 GLU A N 1
ATOM 787 C CA . GLU A 1 99 ? -17.392 8.015 18.047 1.00 91.06 99 GLU A CA 1
ATOM 788 C C . GLU A 1 99 ? -16.110 7.394 17.485 1.00 91.06 99 GLU A C 1
ATOM 790 O O . GLU A 1 99 ? -15.832 7.530 16.293 1.00 91.06 99 GLU A O 1
ATOM 795 N N . GLY A 1 100 ? -15.361 6.656 18.310 1.00 90.25 100 GLY A N 1
ATOM 796 C CA . GLY A 1 100 ? -14.162 5.950 17.873 1.00 90.25 100 GLY A CA 1
ATOM 797 C C . GLY A 1 100 ? -14.470 4.923 16.779 1.00 90.25 100 GLY A C 1
ATOM 798 O O . GLY A 1 100 ? -13.816 4.912 15.734 1.00 90.25 100 GLY A O 1
ATOM 799 N N . ILE A 1 101 ? -15.494 4.087 16.969 1.00 88.25 101 ILE A N 1
ATOM 800 C CA . ILE A 1 101 ? -15.902 3.099 15.960 1.00 88.25 101 ILE A CA 1
ATOM 801 C C . ILE A 1 101 ? -16.260 3.791 14.637 1.00 88.25 101 ILE A C 1
ATOM 803 O O . ILE A 1 101 ? -15.851 3.320 13.574 1.00 88.25 101 ILE A O 1
ATOM 807 N N . GLU A 1 102 ? -16.952 4.929 14.681 1.00 88.69 102 GLU A N 1
ATOM 808 C CA . GLU A 1 102 ? -17.318 5.674 13.476 1.00 88.69 102 GLU A CA 1
ATOM 809 C C . GLU A 1 102 ? -16.116 6.337 12.785 1.00 88.69 102 GLU A C 1
ATOM 811 O O . GLU A 1 102 ? -15.993 6.317 11.559 1.00 88.69 102 GLU A O 1
ATOM 816 N N . GLN A 1 103 ? -15.171 6.888 13.549 1.00 89.31 103 GLN A N 1
ATOM 817 C CA . GLN A 1 103 ? -13.904 7.376 12.997 1.00 89.31 103 GLN A CA 1
ATOM 818 C C . GLN A 1 103 ? -13.129 6.249 12.303 1.00 89.31 103 GLN A C 1
ATOM 820 O O . GLN A 1 103 ? -12.664 6.426 11.177 1.00 89.31 103 GLN A O 1
ATOM 825 N N . ARG A 1 104 ? -13.062 5.061 12.917 1.00 90.19 104 ARG A N 1
ATOM 826 C CA . ARG A 1 104 ? -12.445 3.881 12.303 1.00 90.19 104 ARG A CA 1
ATOM 827 C C . ARG A 1 104 ? -13.144 3.489 11.001 1.00 90.19 104 ARG A C 1
ATOM 829 O O . ARG A 1 104 ? -12.449 3.226 10.023 1.00 90.19 104 ARG A O 1
ATOM 836 N N . ARG A 1 105 ? -14.483 3.473 10.955 1.00 89.00 105 ARG A N 1
ATOM 837 C CA . ARG A 1 105 ? -15.241 3.176 9.722 1.00 89.00 105 ARG A CA 1
ATOM 838 C C . ARG A 1 105 ? -14.875 4.131 8.589 1.00 89.00 105 ARG A C 1
ATOM 840 O O . ARG A 1 105 ? -14.572 3.671 7.492 1.00 89.00 105 ARG A O 1
ATOM 847 N N . ARG A 1 106 ? -14.815 5.436 8.864 1.00 89.88 106 ARG A N 1
ATOM 848 C CA . ARG A 1 106 ? -14.395 6.443 7.875 1.00 89.88 106 ARG A CA 1
ATOM 849 C C . ARG A 1 106 ? -12.962 6.225 7.390 1.00 89.88 106 ARG A C 1
ATOM 851 O O . ARG A 1 106 ? -12.709 6.305 6.192 1.00 89.88 106 ARG A O 1
ATOM 858 N N . SER A 1 107 ? -12.039 5.879 8.285 1.00 91.94 107 SER A N 1
ATOM 859 C CA . SER A 1 107 ? -10.659 5.555 7.904 1.00 91.94 107 SER A CA 1
ATOM 860 C C . SER A 1 107 ? -10.580 4.337 6.981 1.00 91.94 107 SER A C 1
ATOM 862 O O . SER A 1 107 ? -9.790 4.347 6.043 1.00 91.94 107 SER A O 1
ATOM 864 N N . LEU A 1 108 ? -11.420 3.315 7.183 1.00 91.38 108 LEU A N 1
ATOM 865 C CA . LEU A 1 108 ? -11.458 2.131 6.312 1.00 91.38 108 LEU A CA 1
ATOM 866 C C . LEU A 1 108 ? -11.921 2.450 4.884 1.00 91.38 108 LEU A C 1
ATOM 868 O O . LEU A 1 108 ? -11.456 1.803 3.948 1.00 91.38 108 LEU A O 1
ATOM 872 N N . VAL A 1 109 ? -12.775 3.462 4.698 1.00 92.25 109 VAL A N 1
ATOM 873 C CA . VAL A 1 109 ? -13.134 3.952 3.354 1.00 92.25 109 VAL A CA 1
ATOM 874 C C . VAL A 1 109 ? -11.887 4.483 2.646 1.00 92.25 109 VAL A C 1
ATOM 876 O O . VAL A 1 109 ? -11.576 4.041 1.543 1.00 92.25 109 VAL A O 1
ATOM 879 N N . ASN A 1 110 ? -11.099 5.322 3.328 1.00 94.38 110 ASN A N 1
ATOM 880 C CA . ASN A 1 110 ? -9.842 5.838 2.776 1.00 94.38 110 ASN A CA 1
ATOM 881 C C . ASN A 1 110 ? -8.842 4.710 2.464 1.00 94.38 110 ASN A C 1
ATOM 883 O O . ASN A 1 110 ? -8.132 4.780 1.462 1.00 94.38 110 ASN A O 1
ATOM 887 N N . VAL A 1 111 ? -8.793 3.655 3.291 1.00 94.56 111 VAL A N 1
ATOM 888 C CA . VAL A 1 111 ? -7.967 2.462 3.024 1.00 94.56 111 VAL A CA 1
ATOM 889 C C . VAL A 1 111 ? -8.425 1.758 1.744 1.00 94.56 111 VAL A C 1
ATOM 891 O O . VAL A 1 111 ? -7.588 1.380 0.927 1.00 94.56 111 VAL A O 1
ATOM 894 N N . SER A 1 112 ? -9.733 1.609 1.527 1.00 93.56 112 SER A N 1
ATOM 895 C CA . SER A 1 112 ? -10.284 1.008 0.305 1.00 93.56 112 SER A CA 1
ATOM 896 C C . SER A 1 112 ? -9.930 1.804 -0.956 1.00 93.56 112 SER A C 1
ATOM 898 O O . SER A 1 112 ? -9.521 1.224 -1.971 1.00 93.56 112 SER A O 1
ATOM 900 N N . ASP A 1 113 ? -10.025 3.131 -0.886 1.00 94.25 113 ASP A N 1
ATOM 901 C CA . ASP A 1 113 ? -9.647 4.019 -1.988 1.00 94.25 113 ASP A CA 1
ATOM 902 C C . ASP A 1 113 ? -8.144 3.926 -2.280 1.00 94.25 113 ASP A C 1
ATOM 904 O O . ASP A 1 113 ? -7.736 3.744 -3.431 1.00 94.25 113 ASP A O 1
ATOM 908 N N . PHE A 1 114 ? -7.312 3.935 -1.235 1.00 95.81 114 PHE A N 1
ATOM 909 C CA . PHE A 1 114 ? -5.869 3.736 -1.351 1.00 95.81 114 PHE A CA 1
ATOM 910 C C . PHE A 1 114 ? -5.513 2.386 -1.992 1.00 95.81 114 PHE A C 1
ATOM 912 O O . PHE A 1 114 ? -4.713 2.339 -2.929 1.00 95.81 114 PHE A O 1
ATOM 919 N N . MET A 1 115 ? -6.149 1.288 -1.568 1.00 95.62 115 MET A N 1
ATOM 920 C CA . MET A 1 115 ? -5.947 -0.035 -2.173 1.00 95.62 115 MET A CA 1
ATOM 921 C C . MET A 1 115 ? -6.300 -0.055 -3.665 1.00 95.62 115 MET A C 1
ATOM 923 O O . MET A 1 115 ? -5.655 -0.753 -4.448 1.00 95.62 115 MET A O 1
ATOM 927 N N . SER A 1 116 ? -7.298 0.723 -4.086 1.00 94.69 116 SER A N 1
ATOM 928 C CA . SER A 1 116 ? -7.668 0.829 -5.500 1.00 94.69 116 SER A CA 1
ATOM 929 C C . SER A 1 116 ? -6.573 1.507 -6.328 1.00 94.69 116 SER A C 1
ATOM 931 O O . SER A 1 116 ? -6.266 1.035 -7.423 1.00 94.69 116 SER A O 1
ATOM 933 N N . ILE A 1 117 ? -5.898 2.520 -5.772 1.00 93.19 117 ILE A N 1
ATOM 934 C CA . ILE A 1 117 ? -4.710 3.134 -6.390 1.00 93.19 117 ILE A CA 1
ATOM 935 C C . ILE A 1 117 ? -3.562 2.116 -6.480 1.00 93.19 117 ILE A C 1
ATOM 937 O O . ILE A 1 117 ? -2.901 2.015 -7.515 1.00 93.19 117 ILE A O 1
ATOM 941 N N . CYS A 1 118 ? -3.341 1.314 -5.435 1.00 94.12 118 CYS A N 1
ATOM 942 C CA . CYS A 1 118 ? -2.331 0.251 -5.456 1.00 94.12 118 CYS A CA 1
ATOM 943 C C . CYS A 1 118 ? -2.603 -0.787 -6.562 1.00 94.12 118 CYS A C 1
ATOM 945 O O . CYS A 1 118 ? -1.684 -1.176 -7.286 1.00 94.12 118 CYS A O 1
ATOM 947 N N . ARG A 1 119 ? -3.865 -1.204 -6.742 1.00 94.81 119 ARG A N 1
ATOM 948 C CA . ARG A 1 119 ? -4.275 -2.125 -7.820 1.00 94.81 119 ARG A CA 1
ATOM 949 C C . ARG A 1 119 ? -4.085 -1.522 -9.212 1.00 94.81 119 ARG A C 1
ATOM 951 O O . ARG A 1 119 ? -3.611 -2.213 -10.118 1.00 94.81 119 ARG A O 1
ATOM 958 N N . GLU A 1 120 ? -4.409 -0.239 -9.377 1.00 93.00 120 GLU A N 1
ATOM 959 C CA . GLU A 1 120 ? -4.138 0.496 -10.617 1.00 93.00 120 GLU A CA 1
ATOM 960 C C . GLU A 1 120 ? -2.639 0.473 -10.930 1.00 93.00 120 GLU A C 1
ATOM 962 O O . GLU A 1 120 ? -2.258 0.168 -12.055 1.00 93.00 120 GLU A O 1
ATOM 967 N N . ALA A 1 121 ? -1.777 0.723 -9.942 1.00 89.56 121 ALA A N 1
ATOM 968 C CA . ALA A 1 121 ? -0.330 0.734 -10.137 1.00 89.56 121 ALA A CA 1
ATOM 969 C C . ALA A 1 121 ? 0.262 -0.644 -10.471 1.00 89.56 121 ALA A C 1
ATOM 971 O O . ALA A 1 121 ? 1.211 -0.717 -11.248 1.00 89.56 121 ALA A O 1
ATOM 972 N N . LEU A 1 122 ? -0.308 -1.734 -9.944 1.00 89.31 122 LEU A N 1
ATOM 973 C CA . LEU A 1 122 ? 0.065 -3.100 -10.337 1.00 89.31 122 LEU A CA 1
ATOM 974 C C . LEU A 1 122 ? -0.276 -3.393 -11.800 1.00 89.31 122 LEU A C 1
ATOM 976 O O . LEU A 1 122 ? 0.517 -4.002 -12.514 1.00 89.31 122 LEU A O 1
ATOM 980 N N . SER A 1 123 ? -1.456 -2.964 -12.243 1.00 90.25 123 SER A N 1
ATOM 981 C CA . SER A 1 123 ? -1.945 -3.233 -13.602 1.00 90.25 123 SER A CA 1
ATOM 982 C C . SER A 1 123 ? -1.345 -2.269 -14.630 1.00 90.25 123 SER A C 1
ATOM 984 O O . SER A 1 123 ? -1.149 -2.603 -15.800 1.00 90.25 123 SER A O 1
ATOM 986 N N . ASN A 1 124 ? -1.044 -1.050 -14.190 1.00 89.88 124 ASN A N 1
ATOM 987 C CA . ASN A 1 124 ? -0.548 0.045 -15.003 1.00 89.88 124 ASN A CA 1
ATOM 988 C C . ASN A 1 124 ? 0.575 0.817 -14.278 1.00 89.88 124 ASN A C 1
ATOM 990 O O . ASN A 1 124 ? 0.372 1.965 -13.846 1.00 89.88 124 ASN A O 1
ATOM 994 N N . PRO A 1 125 ? 1.766 0.199 -14.149 1.00 89.12 125 PRO A N 1
ATOM 995 C CA . PRO A 1 125 ? 2.939 0.878 -13.610 1.00 89.12 125 PRO A CA 1
ATOM 996 C C . PRO A 1 125 ? 3.343 2.047 -14.513 1.00 89.12 125 PRO A C 1
ATOM 998 O O . PRO A 1 125 ? 2.953 2.105 -15.687 1.00 89.12 125 PRO A O 1
ATOM 1001 N N . SER A 1 126 ? 4.137 2.977 -13.975 1.00 87.44 126 SER A N 1
ATOM 1002 C CA . SER A 1 126 ? 4.635 4.107 -14.765 1.00 87.44 126 SER A CA 1
ATOM 1003 C C . SER A 1 126 ? 5.391 3.618 -16.016 1.00 87.44 126 SER A C 1
ATOM 1005 O O . SER A 1 126 ? 6.007 2.546 -15.983 1.00 87.44 126 SER A O 1
ATOM 1007 N N . PRO A 1 127 ? 5.371 4.371 -17.134 1.00 85.81 127 PRO A N 1
ATOM 1008 C CA . PRO A 1 127 ? 5.989 3.934 -18.390 1.00 85.81 127 PRO A CA 1
ATOM 1009 C C . PRO A 1 127 ? 7.464 3.543 -18.244 1.00 85.81 127 PRO A C 1
ATOM 1011 O O . PRO A 1 127 ? 7.900 2.547 -18.815 1.00 85.81 127 PRO A O 1
ATOM 1014 N N . VAL A 1 128 ? 8.214 4.281 -17.420 1.00 81.00 128 VAL A N 1
ATOM 1015 C CA . VAL A 1 128 ? 9.631 4.006 -17.143 1.00 81.00 128 VAL A CA 1
ATOM 1016 C C . VAL A 1 128 ? 9.802 2.676 -16.407 1.00 81.00 128 VAL A C 1
ATOM 1018 O O . VAL A 1 128 ? 10.620 1.851 -16.806 1.00 81.00 128 VAL A O 1
ATOM 1021 N N . ILE A 1 129 ? 9.001 2.424 -15.368 1.00 81.94 129 ILE A N 1
ATOM 1022 C CA . ILE A 1 129 ? 9.049 1.161 -14.620 1.00 81.94 129 ILE A CA 1
ATOM 1023 C C . ILE A 1 129 ? 8.612 -0.011 -15.501 1.00 81.94 129 ILE A C 1
ATOM 1025 O O . ILE A 1 129 ? 9.232 -1.072 -15.457 1.00 81.94 129 ILE A O 1
ATOM 1029 N N . ARG A 1 130 ? 7.593 0.180 -16.345 1.00 83.88 130 ARG A N 1
ATOM 1030 C CA . ARG A 1 130 ? 7.163 -0.814 -17.335 1.00 83.88 130 ARG A CA 1
ATOM 1031 C C . ARG A 1 130 ? 8.306 -1.191 -18.278 1.00 83.88 130 ARG A C 1
ATOM 1033 O O . ARG A 1 130 ? 8.540 -2.378 -18.493 1.00 83.88 130 ARG A O 1
ATOM 1040 N N . GLU A 1 131 ? 9.040 -0.205 -18.790 1.00 82.38 131 GLU A N 1
ATOM 1041 C CA . GLU A 1 131 ? 10.180 -0.461 -19.672 1.00 82.38 131 GLU A CA 1
ATOM 1042 C C . GLU A 1 131 ? 11.299 -1.210 -18.935 1.00 82.38 131 GLU A C 1
ATOM 1044 O O . GLU A 1 131 ? 11.790 -2.217 -19.443 1.00 82.38 131 GLU A O 1
ATOM 1049 N N . ILE A 1 132 ? 11.633 -0.803 -17.703 1.00 80.44 132 ILE A N 1
ATOM 1050 C CA . ILE A 1 132 ? 12.626 -1.486 -16.854 1.00 80.44 132 ILE A CA 1
ATOM 1051 C C . ILE A 1 132 ? 12.240 -2.951 -16.607 1.00 80.44 132 ILE A C 1
ATOM 1053 O O . ILE A 1 132 ? 13.085 -3.842 -16.729 1.00 80.44 132 ILE A O 1
ATOM 1057 N N . LEU A 1 133 ? 10.971 -3.226 -16.290 1.00 80.31 133 LEU A N 1
ATOM 1058 C CA . LEU A 1 133 ? 10.474 -4.591 -16.102 1.00 80.31 133 LEU A CA 1
ATOM 1059 C C . LEU A 1 133 ? 10.590 -5.407 -17.394 1.00 80.31 133 LEU A C 1
ATOM 1061 O O . LEU A 1 133 ? 11.072 -6.538 -17.353 1.00 80.31 133 LEU A O 1
ATOM 1065 N N . SER A 1 134 ? 10.243 -4.813 -18.538 1.00 81.25 134 SER A N 1
ATOM 1066 C CA . SER A 1 134 ? 10.360 -5.472 -19.841 1.00 81.25 134 SER A CA 1
ATOM 1067 C C . SER A 1 134 ? 11.818 -5.766 -20.221 1.00 81.25 134 SER A C 1
ATOM 1069 O O . SER A 1 134 ? 12.116 -6.821 -20.777 1.00 81.25 134 SER A O 1
ATOM 1071 N N . LEU A 1 135 ? 12.756 -4.874 -19.881 1.00 76.88 135 LEU A N 1
ATOM 1072 C CA . LEU A 1 135 ? 14.190 -5.087 -20.077 1.00 76.88 135 LEU A CA 1
ATOM 1073 C C . LEU A 1 135 ? 14.701 -6.234 -19.210 1.00 76.88 135 LEU A C 1
ATOM 1075 O O . LEU A 1 135 ? 15.439 -7.083 -19.707 1.00 76.88 135 LEU A O 1
ATOM 1079 N N . LYS A 1 136 ? 14.285 -6.288 -17.940 1.00 74.25 136 LYS A N 1
ATOM 1080 C CA . LYS A 1 136 ? 14.634 -7.381 -17.027 1.00 74.25 136 LYS A CA 1
ATOM 1081 C C . LYS A 1 136 ? 14.113 -8.720 -17.547 1.00 74.25 136 LYS A C 1
ATOM 1083 O O . LYS A 1 136 ? 14.860 -9.690 -17.558 1.00 74.25 136 LYS A O 1
ATOM 1088 N N . GLU A 1 137 ? 12.875 -8.767 -18.023 1.00 74.00 137 GLU A N 1
ATOM 1089 C CA . GLU A 1 137 ? 12.288 -9.974 -18.606 1.00 74.00 137 GLU A CA 1
ATOM 1090 C C . GLU A 1 137 ? 13.035 -10.408 -19.875 1.00 74.00 137 GLU A C 1
ATOM 1092 O O . GLU A 1 137 ? 13.446 -11.560 -19.984 1.00 74.00 137 GLU A O 1
ATOM 1097 N N . ARG A 1 138 ? 13.344 -9.474 -20.785 1.00 69.31 138 ARG A N 1
ATOM 1098 C CA . ARG A 1 138 ? 14.176 -9.755 -21.968 1.00 69.31 138 ARG A CA 1
ATOM 1099 C C . ARG A 1 138 ? 15.582 -10.240 -21.603 1.00 69.31 138 ARG A C 1
ATOM 1101 O O . ARG A 1 138 ? 16.115 -11.101 -22.301 1.00 69.31 138 ARG A O 1
ATOM 1108 N N . ALA A 1 139 ? 16.182 -9.706 -20.540 1.00 60.31 139 ALA A N 1
ATOM 1109 C CA . ALA A 1 139 ? 17.489 -10.137 -20.045 1.00 60.31 139 ALA A CA 1
ATOM 1110 C C . ALA A 1 139 ? 17.442 -11.554 -19.447 1.00 60.31 139 ALA A C 1
ATOM 1112 O O . ALA A 1 139 ? 18.361 -12.338 -19.665 1.00 60.31 139 ALA A O 1
ATOM 1113 N N . VAL A 1 140 ? 16.355 -11.908 -18.756 1.00 59.06 140 VAL A N 1
ATOM 1114 C CA . VAL A 1 140 ? 16.121 -13.267 -18.242 1.00 59.06 140 VAL A CA 1
ATOM 1115 C C . VAL A 1 140 ? 15.876 -14.254 -19.389 1.00 59.06 140 VAL A C 1
ATOM 1117 O O . VAL A 1 140 ? 16.451 -15.337 -19.382 1.00 59.06 140 VAL A O 1
ATOM 1120 N N . VAL A 1 141 ? 15.102 -13.869 -20.411 1.00 56.53 141 VAL A N 1
ATOM 1121 C CA . VAL A 1 141 ? 14.784 -14.717 -21.578 1.00 56.53 141 VAL A CA 1
ATOM 1122 C C . VAL A 1 141 ? 15.996 -14.948 -22.488 1.00 56.53 141 VAL A C 1
ATOM 1124 O O . VAL A 1 141 ? 16.104 -16.006 -23.102 1.00 56.53 141 VAL A O 1
ATOM 1127 N N . LYS A 1 142 ? 16.924 -13.988 -22.587 1.00 54.38 142 LYS A N 1
ATOM 1128 C CA . LYS A 1 142 ? 18.138 -14.126 -23.416 1.00 54.38 142 LYS A CA 1
ATOM 1129 C C . LYS A 1 142 ? 19.358 -14.671 -22.666 1.00 54.38 142 LYS A C 1
ATOM 1131 O O . LYS A 1 142 ? 20.334 -15.041 -23.316 1.00 54.38 142 LYS A O 1
ATOM 1136 N N . GLY A 1 143 ? 19.296 -14.731 -21.336 1.00 52.12 143 GLY A N 1
ATOM 1137 C CA . GLY A 1 143 ? 20.389 -15.157 -20.466 1.00 52.12 143 GLY A CA 1
ATOM 1138 C C . GLY A 1 143 ? 21.650 -14.269 -20.547 1.00 52.12 143 GLY A C 1
ATOM 1139 O O . GLY A 1 143 ? 21.835 -13.497 -21.491 1.00 52.12 143 GLY A O 1
ATOM 1140 N N . PRO A 1 144 ? 22.587 -14.393 -19.587 1.00 54.53 144 PRO A N 1
ATOM 1141 C CA . PRO A 1 144 ? 23.954 -13.867 -19.724 1.00 54.53 144 PRO A CA 1
ATOM 1142 C C . PRO A 1 144 ? 24.704 -14.501 -20.911 1.00 54.53 144 PRO A C 1
ATOM 1144 O O . PRO A 1 144 ? 25.650 -13.926 -21.445 1.00 54.53 144 PRO A O 1
ATOM 1147 N N . THR A 1 145 ? 24.254 -15.685 -21.332 1.00 56.59 145 THR A N 1
ATOM 1148 C CA . THR A 1 145 ? 24.863 -16.550 -22.343 1.00 56.59 145 THR A CA 1
ATOM 1149 C C . THR A 1 145 ? 24.828 -15.970 -23.753 1.00 56.59 145 THR A C 1
ATOM 1151 O O . THR A 1 145 ? 25.824 -16.058 -24.464 1.00 56.59 145 THR A O 1
ATOM 1154 N N . GLY A 1 146 ? 23.755 -15.278 -24.155 1.00 55.97 146 GLY A N 1
ATOM 1155 C CA . GLY A 1 146 ? 23.688 -14.665 -25.491 1.00 55.97 146 GLY A CA 1
ATOM 1156 C C . GLY A 1 146 ? 24.719 -13.547 -25.707 1.00 55.97 146 GLY A C 1
ATOM 1157 O O . GLY A 1 146 ? 25.130 -13.275 -26.837 1.00 55.97 146 GLY A O 1
ATOM 1158 N N . TYR A 1 147 ? 25.172 -12.911 -24.622 1.00 57.88 147 TYR A N 1
ATOM 1159 C CA . TYR A 1 147 ? 26.276 -11.953 -24.662 1.00 57.88 147 TYR A CA 1
ATOM 1160 C C . TYR A 1 147 ? 27.638 -12.658 -24.665 1.00 57.88 147 TYR A C 1
ATOM 1162 O O . TYR A 1 147 ? 28.521 -12.242 -25.414 1.00 57.88 147 TYR A O 1
ATOM 1170 N N . THR A 1 148 ? 27.812 -13.742 -23.900 1.00 59.94 148 THR A N 1
ATOM 1171 C CA . THR A 1 148 ? 29.076 -14.498 -23.872 1.00 59.94 148 THR A CA 1
ATOM 1172 C C . THR A 1 148 ? 29.333 -15.280 -25.158 1.00 59.94 148 THR A C 1
ATOM 1174 O O . THR A 1 148 ? 30.470 -15.307 -25.606 1.00 59.94 148 THR A O 1
ATOM 1177 N N . GLU A 1 149 ? 28.307 -15.853 -25.794 1.00 65.56 149 GLU A N 1
ATOM 1178 C CA . GLU A 1 149 ? 28.425 -16.555 -27.086 1.00 65.56 149 GLU A CA 1
ATOM 1179 C C . GLU A 1 149 ? 28.782 -15.592 -28.222 1.00 65.56 149 GLU A C 1
ATOM 1181 O O . GLU A 1 149 ? 29.615 -15.890 -29.076 1.00 65.56 149 GLU A O 1
ATOM 1186 N N . ARG A 1 150 ? 28.197 -14.387 -28.213 1.00 68.44 150 ARG A N 1
ATOM 1187 C CA . ARG A 1 150 ? 28.583 -13.334 -29.160 1.00 68.44 150 ARG A CA 1
ATOM 1188 C C . ARG A 1 150 ? 30.012 -12.864 -28.926 1.00 68.44 150 ARG A C 1
ATOM 1190 O O . ARG A 1 150 ? 30.731 -12.661 -29.896 1.00 68.44 150 ARG A O 1
ATOM 1197 N N . LEU A 1 151 ? 30.427 -12.705 -27.669 1.00 68.56 151 LEU A N 1
ATOM 1198 C CA . LEU A 1 151 ? 31.803 -12.338 -27.329 1.00 68.56 151 LEU A CA 1
ATOM 1199 C C . LEU A 1 151 ? 32.803 -13.445 -27.684 1.00 68.56 151 LEU A C 1
ATOM 1201 O O . LEU A 1 151 ? 33.878 -13.120 -28.181 1.00 68.56 151 LEU A O 1
ATOM 1205 N N . SER A 1 152 ? 32.459 -14.723 -27.498 1.00 69.31 152 SER A N 1
ATOM 1206 C CA . SER A 1 152 ? 33.328 -15.840 -27.886 1.00 69.31 152 SER A CA 1
ATOM 1207 C C . SER A 1 152 ? 33.456 -15.931 -29.404 1.00 69.31 152 SER A C 1
ATOM 1209 O O . SER A 1 152 ? 34.568 -15.944 -29.911 1.00 69.31 152 SER A O 1
ATOM 1211 N N . SER A 1 153 ? 32.344 -15.853 -30.141 1.00 72.31 153 SER A N 1
ATOM 1212 C CA . SER A 1 153 ? 32.356 -15.840 -31.609 1.00 72.31 153 SER A CA 1
ATOM 1213 C C . SER A 1 153 ? 33.141 -14.650 -32.175 1.00 72.31 153 SER A C 1
ATOM 1215 O O . SER A 1 153 ? 33.883 -14.791 -33.152 1.00 72.31 153 SER A O 1
ATOM 1217 N N . LEU A 1 154 ? 33.031 -13.477 -31.540 1.00 77.19 154 LEU A N 1
ATOM 1218 C CA . LEU A 1 154 ? 33.827 -12.308 -31.905 1.00 77.19 154 LEU A CA 1
ATOM 1219 C C . LEU A 1 154 ? 35.319 -12.537 -31.612 1.00 77.19 154 LEU A C 1
ATOM 1221 O O . LEU A 1 154 ? 36.156 -12.207 -32.447 1.00 77.19 154 LEU A O 1
ATOM 1225 N N . SER A 1 155 ? 35.648 -13.128 -30.459 1.00 77.94 155 SER A N 1
ATOM 1226 C CA . SER A 1 155 ? 37.019 -13.491 -30.083 1.00 77.94 155 SER A CA 1
ATOM 1227 C C . SER A 1 155 ? 37.636 -14.478 -31.076 1.00 77.94 155 SER A C 1
ATOM 1229 O O . SER A 1 155 ? 38.751 -14.248 -31.538 1.00 77.94 155 SER A O 1
ATOM 1231 N N . ASP A 1 156 ? 36.897 -15.516 -31.472 1.00 85.25 156 ASP A N 1
ATOM 1232 C CA . ASP A 1 156 ? 37.341 -16.512 -32.453 1.00 85.25 156 ASP A CA 1
ATOM 1233 C C . ASP A 1 156 ? 37.616 -15.856 -33.813 1.00 85.25 156 ASP A C 1
ATOM 1235 O O . ASP A 1 156 ? 38.652 -16.092 -34.439 1.00 85.25 156 ASP A O 1
ATOM 1239 N N . THR A 1 157 ? 36.731 -14.950 -34.241 1.00 88.31 157 THR A N 1
ATOM 1240 C CA . THR A 1 157 ? 36.904 -14.189 -35.487 1.00 88.31 157 THR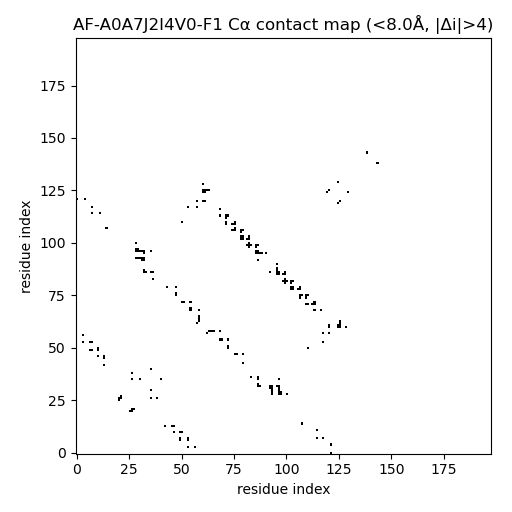 A CA 1
ATOM 1241 C C . THR A 1 157 ? 38.147 -13.296 -35.429 1.00 88.31 157 THR A C 1
ATOM 1243 O O . THR A 1 157 ? 38.918 -13.246 -36.388 1.00 88.31 157 THR A O 1
ATOM 1246 N N . ILE A 1 158 ? 38.386 -12.619 -34.300 1.00 85.25 158 ILE A N 1
ATOM 1247 C CA . ILE A 1 158 ? 39.585 -11.795 -34.090 1.00 85.25 158 ILE A CA 1
ATOM 1248 C C . ILE A 1 158 ? 40.851 -12.656 -34.172 1.00 85.25 158 ILE A C 1
ATOM 1250 O O . ILE A 1 158 ? 41.808 -12.256 -34.836 1.00 85.25 158 ILE A O 1
ATOM 1254 N N . SER A 1 159 ? 40.860 -13.845 -33.563 1.00 85.88 159 SER A N 1
ATOM 1255 C CA . SER A 1 159 ? 42.005 -14.761 -33.629 1.00 85.88 159 SER A CA 1
ATOM 1256 C C . SER A 1 159 ? 42.307 -15.224 -35.057 1.00 85.88 159 SER A C 1
ATOM 1258 O O . SER A 1 159 ? 43.473 -15.241 -35.458 1.00 85.88 159 SER A O 1
ATOM 1260 N N . VAL A 1 160 ? 41.278 -15.527 -35.857 1.00 91.56 160 VAL A N 1
ATOM 1261 C CA . VAL A 1 160 ? 41.449 -15.881 -37.277 1.00 91.56 160 VAL A CA 1
ATOM 1262 C C . VAL A 1 160 ? 42.061 -14.718 -38.059 1.00 91.56 160 VAL A C 1
ATOM 1264 O O . VAL A 1 160 ? 43.058 -14.902 -38.759 1.00 91.56 160 VAL A O 1
ATOM 1267 N N . VAL A 1 161 ? 41.524 -13.504 -37.900 1.00 88.62 161 VAL A N 1
ATOM 1268 C CA . VAL A 1 161 ? 42.045 -12.304 -38.577 1.00 88.62 161 VAL A CA 1
ATOM 1269 C C . VAL A 1 161 ? 43.502 -12.032 -38.187 1.00 88.62 161 VAL A C 1
ATOM 1271 O O . VAL A 1 161 ? 44.318 -11.695 -39.044 1.00 88.62 161 VAL A O 1
ATOM 1274 N N . GLN A 1 162 ? 43.864 -12.227 -36.917 1.00 84.94 162 GLN A N 1
ATOM 1275 C CA . GLN A 1 162 ? 45.242 -12.071 -36.446 1.00 84.94 162 GLN A CA 1
ATOM 1276 C C . GLN A 1 162 ? 46.206 -13.100 -37.056 1.00 84.94 162 GLN A C 1
ATOM 1278 O O . GLN A 1 162 ? 47.350 -12.744 -37.351 1.00 84.94 162 GLN A O 1
ATOM 1283 N N . SER A 1 163 ? 45.765 -14.345 -37.269 1.00 89.88 163 SER A N 1
ATOM 1284 C CA . SER A 1 163 ? 46.569 -15.365 -37.960 1.00 89.88 163 SER A CA 1
ATOM 1285 C C . SER A 1 163 ? 46.832 -14.967 -39.409 1.00 89.88 163 SER A C 1
ATOM 1287 O O . SER A 1 163 ? 47.986 -14.903 -39.831 1.00 89.88 163 SER A O 1
ATOM 1289 N N . ILE A 1 164 ? 45.774 -14.590 -40.133 1.00 92.38 164 ILE A N 1
ATOM 1290 C CA . ILE A 1 164 ? 45.865 -14.164 -41.535 1.00 92.38 164 ILE A CA 1
ATOM 1291 C C . ILE A 1 164 ? 46.792 -12.950 -41.673 1.00 92.38 164 ILE A C 1
ATOM 1293 O O . ILE A 1 164 ? 47.636 -12.907 -42.569 1.00 92.38 164 ILE A O 1
ATOM 1297 N N . LEU A 1 165 ? 46.689 -11.974 -40.764 1.00 88.00 165 LEU A N 1
ATOM 1298 C CA . LEU A 1 165 ? 47.571 -10.808 -40.767 1.00 88.00 165 LEU A CA 1
ATOM 1299 C C . LEU A 1 165 ? 49.043 -11.213 -40.593 1.00 88.00 165 LEU A C 1
ATOM 1301 O O . LEU A 1 165 ? 49.910 -10.694 -41.295 1.00 88.00 165 LEU A O 1
ATOM 1305 N N . ARG A 1 166 ? 49.332 -12.155 -39.688 1.00 92.06 166 ARG A N 1
ATOM 1306 C CA . ARG A 1 166 ? 50.695 -12.645 -39.442 1.00 92.06 166 ARG A CA 1
ATOM 1307 C C . ARG A 1 166 ? 51.272 -13.371 -40.658 1.00 92.06 166 ARG A C 1
ATOM 1309 O O . ARG A 1 166 ? 52.431 -13.144 -40.997 1.00 92.06 166 ARG A O 1
ATOM 1316 N N . GLU A 1 167 ? 50.475 -14.208 -41.312 1.00 93.31 167 GLU A N 1
ATOM 1317 C CA . GLU A 1 167 ? 50.859 -14.908 -42.546 1.00 93.31 167 GLU A CA 1
ATOM 1318 C C . GLU A 1 167 ? 51.101 -13.932 -43.703 1.00 93.31 167 GLU A C 1
ATOM 1320 O O . GLU A 1 167 ? 52.074 -14.056 -44.444 1.00 93.31 167 GLU A O 1
ATOM 1325 N N . THR A 1 168 ? 50.261 -12.905 -43.825 1.00 92.06 168 THR A N 1
ATOM 1326 C CA . THR A 1 168 ? 50.419 -11.881 -44.866 1.00 92.06 168 THR A CA 1
ATOM 1327 C C . THR A 1 168 ? 51.698 -11.069 -44.655 1.00 92.06 168 THR A C 1
ATOM 1329 O O . THR A 1 168 ? 52.437 -10.812 -45.605 1.00 92.06 168 THR A O 1
ATOM 1332 N N . LEU A 1 169 ? 52.000 -10.696 -43.407 1.00 90.75 169 LEU A N 1
ATOM 1333 C CA . LEU A 1 169 ? 53.232 -9.981 -43.075 1.00 90.75 169 LEU A CA 1
ATOM 1334 C C . LEU A 1 169 ? 54.479 -10.824 -43.359 1.00 90.75 169 LEU A C 1
ATOM 1336 O O . LEU A 1 169 ? 55.443 -10.297 -43.907 1.00 90.75 169 LEU A O 1
ATOM 1340 N N . SER A 1 170 ? 54.472 -12.122 -43.041 1.00 91.00 170 SER A N 1
ATOM 1341 C CA . SER A 1 170 ? 55.627 -12.986 -43.319 1.00 91.00 170 SER A CA 1
ATOM 1342 C C . SER A 1 170 ? 55.866 -13.169 -44.821 1.00 91.00 170 SER A C 1
ATOM 1344 O O . SER A 1 170 ? 57.016 -13.134 -45.266 1.00 91.00 170 SER A O 1
ATOM 1346 N N . ALA A 1 171 ? 54.795 -13.291 -45.612 1.00 93.12 171 ALA A N 1
ATOM 1347 C CA . ALA A 1 171 ? 54.878 -13.324 -47.067 1.00 93.12 171 ALA A CA 1
ATOM 1348 C C . ALA A 1 171 ? 55.467 -12.021 -47.632 1.00 93.12 171 ALA A C 1
ATOM 1350 O O . ALA A 1 171 ? 56.335 -12.073 -48.503 1.00 93.12 171 ALA A O 1
ATOM 1351 N N . LEU A 1 172 ? 55.063 -10.862 -47.099 1.00 91.75 172 LEU A N 1
ATOM 1352 C CA . LEU A 1 172 ? 55.601 -9.565 -47.514 1.00 91.75 172 LEU A CA 1
ATOM 1353 C C . LEU A 1 172 ? 57.108 -9.459 -47.235 1.00 91.75 172 LEU A C 1
ATOM 1355 O O . LEU A 1 172 ? 57.863 -9.064 -48.119 1.00 91.75 172 LEU A O 1
ATOM 1359 N N . THR A 1 173 ? 57.562 -9.877 -46.048 1.00 92.50 173 THR A N 1
ATOM 1360 C CA . THR A 1 173 ? 58.993 -9.887 -45.694 1.00 92.50 173 THR A CA 1
ATOM 1361 C C . THR A 1 173 ? 59.799 -10.801 -46.615 1.00 92.50 173 THR A C 1
ATOM 1363 O O . THR A 1 173 ? 60.929 -10.483 -46.981 1.00 92.50 173 THR A O 1
ATOM 1366 N N . ARG A 1 174 ? 59.223 -11.939 -47.020 1.00 93.88 174 ARG A N 1
ATOM 1367 C CA . ARG A 1 174 ? 59.862 -12.843 -47.980 1.00 93.88 174 ARG A CA 1
ATOM 1368 C C . ARG A 1 174 ? 60.017 -12.185 -49.352 1.00 93.88 174 ARG A C 1
ATOM 1370 O O . ARG A 1 174 ? 61.105 -12.243 -49.916 1.00 93.88 174 ARG A O 1
ATOM 1377 N N . ILE A 1 175 ? 58.960 -11.545 -49.854 1.00 94.69 175 ILE A N 1
ATOM 1378 C CA . ILE A 1 175 ? 58.991 -10.821 -51.133 1.00 94.69 175 ILE A CA 1
ATOM 1379 C C . ILE A 1 175 ? 60.035 -9.698 -51.091 1.00 94.69 175 ILE A C 1
ATOM 1381 O O . ILE A 1 175 ? 60.804 -9.547 -52.035 1.00 94.69 175 ILE A O 1
ATOM 1385 N N . ASP A 1 176 ? 60.112 -8.941 -49.995 1.00 92.00 176 ASP A N 1
ATOM 1386 C CA . ASP A 1 176 ? 61.111 -7.876 -49.830 1.00 92.00 176 ASP A CA 1
ATOM 1387 C C . ASP A 1 176 ? 62.557 -8.414 -49.854 1.00 92.00 176 ASP A C 1
ATOM 1389 O O . ASP A 1 176 ? 63.448 -7.831 -50.484 1.00 92.00 176 ASP A O 1
ATOM 1393 N N . GLY A 1 177 ? 62.781 -9.586 -49.250 1.00 93.12 177 GLY A N 1
ATOM 1394 C CA . GLY A 1 177 ? 64.053 -10.304 -49.327 1.00 93.12 177 GLY A CA 1
ATOM 1395 C C . GLY A 1 177 ? 64.404 -10.752 -50.751 1.00 93.12 177 GLY A C 1
ATOM 1396 O O . GLY A 1 177 ? 65.532 -10.541 -51.205 1.00 93.12 177 GLY A O 1
ATOM 1397 N N . GLU A 1 178 ? 63.439 -11.319 -51.481 1.00 95.56 178 GLU A N 1
ATOM 1398 C CA . GLU A 1 178 ? 63.611 -11.726 -52.883 1.00 95.56 178 GLU A CA 1
ATOM 1399 C C . GLU A 1 178 ? 63.915 -10.513 -53.784 1.00 95.56 178 GLU A C 1
ATOM 1401 O O . GLU A 1 178 ? 64.869 -10.548 -54.563 1.00 95.56 178 GLU A O 1
ATOM 1406 N N . LEU A 1 179 ? 63.193 -9.398 -53.614 1.00 92.56 179 LEU A N 1
ATOM 1407 C CA . LEU A 1 179 ? 63.448 -8.144 -54.334 1.00 92.56 179 LEU A CA 1
ATOM 1408 C C . LEU A 1 179 ? 64.837 -7.571 -54.035 1.00 92.56 179 LEU A C 1
ATOM 1410 O O . LEU A 1 179 ? 65.525 -7.111 -54.949 1.00 92.56 179 LEU A O 1
ATOM 1414 N N . SER A 1 180 ? 65.275 -7.619 -52.776 1.00 92.31 180 SER A N 1
ATOM 1415 C CA . SER A 1 180 ? 66.617 -7.175 -52.385 1.00 92.31 180 SER A CA 1
ATOM 1416 C C . SER A 1 180 ? 67.717 -8.030 -53.021 1.00 92.31 180 SER A C 1
ATOM 1418 O O . SER A 1 180 ? 68.729 -7.482 -53.466 1.00 92.31 180 SER A O 1
ATOM 1420 N N . SER A 1 181 ? 67.507 -9.347 -53.131 1.00 93.25 181 SER A N 1
ATOM 1421 C CA . SER A 1 181 ? 68.423 -10.254 -53.832 1.00 93.25 181 SER A CA 1
ATOM 1422 C C . SER A 1 181 ? 68.504 -9.933 -55.326 1.00 93.25 181 SER A C 1
ATOM 1424 O O . SER A 1 181 ? 69.605 -9.781 -55.856 1.00 93.25 181 SER A O 1
ATOM 1426 N N . ILE A 1 182 ? 67.351 -9.765 -55.988 1.00 94.62 182 ILE A N 1
ATOM 1427 C CA . ILE A 1 182 ? 67.276 -9.419 -57.417 1.00 94.62 182 ILE A CA 1
ATOM 1428 C C . ILE A 1 182 ? 67.975 -8.083 -57.678 1.00 94.62 182 ILE A C 1
ATOM 1430 O O . ILE A 1 182 ? 68.781 -7.979 -58.601 1.00 94.62 182 ILE A O 1
ATOM 1434 N N . ARG A 1 183 ? 67.725 -7.064 -56.846 1.00 92.19 183 ARG A N 1
ATOM 1435 C CA . ARG A 1 183 ? 68.392 -5.761 -56.966 1.00 92.19 183 ARG A CA 1
ATOM 1436 C C . ARG A 1 183 ? 69.915 -5.900 -56.895 1.00 92.19 183 ARG A C 1
ATOM 1438 O O . ARG A 1 183 ? 70.605 -5.349 -57.747 1.00 92.19 183 ARG A O 1
ATOM 1445 N N . GLY A 1 184 ? 70.433 -6.674 -55.940 1.00 91.50 184 GLY A N 1
ATOM 1446 C CA . GLY A 1 184 ? 71.875 -6.906 -55.811 1.00 91.50 184 GLY A CA 1
ATOM 1447 C C . GLY A 1 184 ? 72.485 -7.721 -56.960 1.00 91.50 184 GLY A C 1
ATOM 1448 O O . GLY A 1 184 ? 73.679 -7.599 -57.239 1.00 91.50 184 GLY A O 1
ATOM 1449 N N . GLU A 1 185 ? 71.702 -8.564 -57.632 1.00 92.75 185 GLU A N 1
ATOM 1450 C CA . GLU A 1 185 ? 72.130 -9.268 -58.845 1.00 92.75 185 GLU A CA 1
ATOM 1451 C C . GLU A 1 185 ? 72.167 -8.328 -60.057 1.00 92.75 185 GLU A C 1
ATOM 1453 O O . GLU A 1 185 ? 73.165 -8.297 -60.778 1.00 92.75 185 GLU A O 1
ATOM 1458 N N . VAL A 1 186 ? 71.143 -7.483 -60.225 1.00 91.19 186 VAL A N 1
ATOM 1459 C CA . VAL A 1 186 ? 71.106 -6.438 -61.260 1.00 91.19 186 VAL A CA 1
ATOM 1460 C C . VAL A 1 186 ? 72.286 -5.472 -61.114 1.00 91.19 186 VAL A C 1
ATOM 1462 O O . VAL A 1 186 ? 72.953 -5.176 -62.103 1.00 91.19 186 VAL A O 1
ATOM 1465 N N . GLU A 1 187 ? 72.596 -5.015 -59.898 1.00 90.12 187 GLU A N 1
A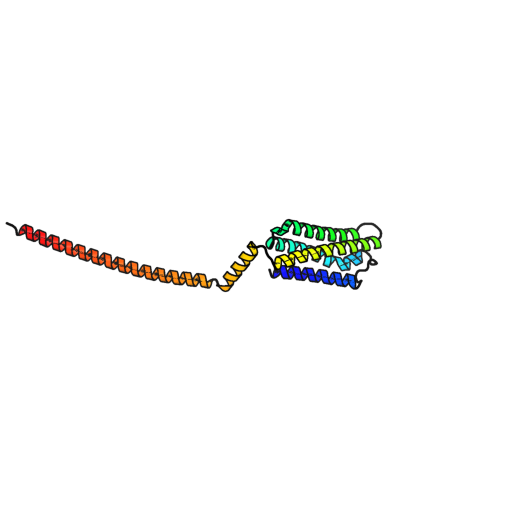TOM 1466 C CA . GLU A 1 187 ? 73.749 -4.141 -59.634 1.00 90.12 187 GLU A CA 1
ATOM 1467 C C . GLU A 1 187 ? 75.082 -4.801 -60.013 1.00 90.12 187 GLU A C 1
ATOM 1469 O O . GLU A 1 187 ? 75.932 -4.156 -60.631 1.00 90.12 187 GLU A O 1
ATOM 1474 N N . ARG A 1 188 ? 75.251 -6.097 -59.715 1.00 87.56 188 ARG A N 1
ATOM 1475 C CA . ARG A 1 188 ? 76.442 -6.868 -60.107 1.00 87.56 188 ARG A CA 1
ATOM 1476 C C . ARG A 1 188 ? 76.575 -7.000 -61.622 1.00 87.56 188 ARG A C 1
ATOM 1478 O O . ARG A 1 188 ? 77.664 -6.784 -62.151 1.00 87.56 188 ARG A O 1
ATOM 1485 N N . LEU A 1 189 ? 75.483 -7.311 -62.322 1.00 89.25 189 LEU A N 1
ATOM 1486 C CA . LEU A 1 189 ? 75.473 -7.398 -63.786 1.00 89.25 189 LEU A CA 1
ATOM 1487 C C . LEU A 1 189 ? 75.787 -6.041 -64.437 1.00 89.25 189 LEU A C 1
ATOM 1489 O O . LEU A 1 189 ? 76.566 -5.981 -65.388 1.00 89.25 189 LEU A O 1
ATOM 1493 N N . LEU A 1 190 ? 75.244 -4.942 -63.900 1.00 82.38 190 LEU A N 1
ATOM 1494 C CA . LEU A 1 190 ? 75.529 -3.584 -64.375 1.00 82.38 190 LEU A CA 1
ATOM 1495 C C . LEU A 1 190 ? 76.984 -3.157 -64.120 1.00 82.38 190 LEU A C 1
ATOM 1497 O O . LEU A 1 190 ? 77.566 -2.474 -64.963 1.00 82.38 190 LEU A O 1
ATOM 1501 N N . ALA A 1 191 ? 77.580 -3.544 -62.989 1.00 80.31 191 ALA A N 1
ATOM 1502 C CA . ALA A 1 191 ? 78.990 -3.280 -62.698 1.00 80.31 191 ALA A CA 1
ATOM 1503 C C . ALA A 1 191 ? 79.919 -4.043 -63.658 1.00 80.31 191 ALA A C 1
ATOM 1505 O O . ALA A 1 191 ? 80.791 -3.433 -64.275 1.00 80.31 191 ALA A O 1
ATOM 1506 N N . GLY A 1 192 ? 79.663 -5.338 -63.877 1.00 77.50 192 GLY A N 1
ATOM 1507 C CA . GLY A 1 192 ? 80.427 -6.146 -64.834 1.00 77.50 192 GLY A CA 1
ATOM 1508 C C . GLY A 1 192 ? 80.319 -5.633 -66.276 1.00 77.50 192 GLY A C 1
ATOM 1509 O O . GLY A 1 192 ? 81.305 -5.627 -67.010 1.00 77.50 192 GLY A O 1
ATOM 1510 N N . ALA A 1 193 ? 79.152 -5.119 -66.680 1.00 72.50 193 ALA A N 1
ATOM 1511 C CA . ALA A 1 193 ? 78.971 -4.501 -67.994 1.00 72.50 193 ALA A CA 1
ATOM 1512 C C . ALA A 1 193 ? 79.772 -3.193 -68.166 1.00 72.50 193 ALA A C 1
ATOM 1514 O O . ALA A 1 193 ? 80.228 -2.907 -69.270 1.00 72.50 193 ALA A O 1
ATOM 1515 N N . LYS A 1 194 ? 79.982 -2.415 -67.091 1.00 66.62 194 LYS A N 1
ATOM 1516 C CA . LYS A 1 194 ? 80.809 -1.193 -67.117 1.00 66.62 194 LYS A CA 1
ATOM 1517 C C . LYS A 1 194 ? 82.310 -1.484 -67.175 1.00 66.62 194 LYS A C 1
ATOM 1519 O O . LYS A 1 194 ? 83.023 -0.741 -67.833 1.00 66.62 194 LYS A O 1
ATOM 1524 N N . GLU A 1 195 ? 82.779 -2.552 -66.532 1.00 60.59 195 GLU A N 1
ATOM 1525 C CA . GLU A 1 195 ? 84.187 -2.989 -66.597 1.00 60.59 195 GLU A CA 1
ATOM 1526 C C . GLU A 1 195 ? 84.556 -3.629 -67.949 1.00 60.59 195 GLU A C 1
ATOM 1528 O O . GLU A 1 195 ? 85.729 -3.700 -68.304 1.00 60.59 195 GLU A O 1
ATOM 1533 N N . SER A 1 196 ? 83.553 -4.060 -68.722 1.00 56.97 196 SER A N 1
ATOM 1534 C CA . SER A 1 196 ? 83.713 -4.715 -70.030 1.00 56.97 196 SER A CA 1
ATOM 1535 C C . SER A 1 196 ? 83.600 -3.758 -71.228 1.00 56.97 196 SER A C 1
ATOM 1537 O O . SER A 1 196 ? 83.665 -4.205 -72.374 1.00 56.97 196 SER A O 1
ATOM 1539 N N . SER A 1 197 ? 83.390 -2.460 -70.985 1.00 49.78 197 SER A N 1
ATOM 1540 C CA . SER A 1 197 ? 83.275 -1.437 -72.028 1.00 49.78 197 SER A CA 1
ATOM 1541 C C . SER A 1 197 ? 84.635 -0.726 -72.187 1.00 49.78 197 SER A C 1
ATOM 1543 O O . SER A 1 197 ? 85.093 -0.143 -71.205 1.00 49.78 197 SER A O 1
ATOM 1545 N N . PRO A 1 198 ? 85.303 -0.807 -73.358 1.00 52.41 198 PRO A N 1
ATOM 1546 C CA . PRO A 1 198 ? 86.631 -0.225 -73.596 1.00 52.41 198 PRO A CA 1
ATOM 1547 C C . PRO A 1 198 ? 86.650 1.309 -73.613 1.00 52.41 198 PRO A C 1
ATOM 1549 O O . PRO A 1 198 ? 85.603 1.918 -73.940 1.00 52.41 198 PRO A O 1
#

Solvent-accessible surface area (backbone atoms only — not comparable to full-atom values): 10494 Å² total; per-residue (Å²): 106,68,66,58,48,53,50,51,52,54,47,49,51,56,53,50,55,50,52,49,34,57,75,71,48,74,69,47,56,83,39,48,28,69,61,49,40,73,75,40,42,69,59,52,53,49,48,49,50,46,49,53,55,48,46,60,55,43,44,70,40,33,52,92,47,41,74,61,53,53,51,42,49,49,52,29,46,54,27,51,48,48,20,55,49,39,40,69,51,90,75,63,50,48,61,25,21,39,53,18,53,51,37,40,52,57,22,50,51,43,47,53,54,48,52,49,53,54,50,47,37,74,79,55,43,33,72,69,52,47,50,54,52,52,50,50,50,52,47,64,76,50,42,77,56,60,58,50,53,52,50,47,55,51,49,52,52,51,52,52,53,53,50,54,51,53,55,52,52,53,52,50,54,50,51,52,52,52,51,53,52,53,50,57,50,53,53,50,53,54,50,54,56,59,76,70,55,133

Secondary structure (DSSP, 8-state):
-HHHHHHHHHHHHHHHHHHHHHHTTSS-TTS-HHHHHHHHHHHHHHHHHHHHHHHHHHHHH-GGGHHHHHHHHHHHHHHHHHHHHHHHSSS-HHHHHHHHHHHHHHHHHHHHHHHHHHHHHHHS--HHHHHHHHHHHHHHHHTTHHHHHHHHHHHHHHHHHHHHHHHHHHHHHHHHHHHHHHHHHHHHHHHHHHHT--

Foldseek 3Di:
DVVLVVLLVVLVVLLVVVVVCVVVVVQPLPDFLVVNCVVCVVSLVSNLVSLVVNLVVLCVFAVVCNVVSVVLSCLLNVLSVVLNCLNPPDDDRSVSSVVSVVSNVVSSVSSVVNSVSSVCSVVPTDPVVVVVVVVVVVCVVCDVVVVVVVVVVVVVVVVVVVVVVVVVVVVVVVVVVVVVVVVVVVVVVVVVVVVPDD

Radius of gyration: 40.69 Å; Cα contacts (8 Å, |Δi|>4): 119; chains: 1; bounding box: 108×31×103 Å

Mean predicted aligned error: 13.93 Å

pLDDT: mean 85.93, std 10.95, range [49.78, 96.25]

Sequence (198 aa):
MEEFKAKLDSLEDVVKDIAVDITTGVIVERLPPEKVWEKAGDRVLKITSLTKELKEALLTIKPERAPTVEKYVAMIVEGLEKFRETLFRPGEALERSREGIEQRRRSLVNVSDFMSICREALSNPSPVIREILSLKERAVVKGPTGYTERLSSLSDTISVVQSILRETLSALTRIDGELSSIRGEVERLLAGAKESSP